Protein AF-A0A2M9JG81-F1 (afdb_monomer_lite)

pLDDT: mean 72.15, std 19.82, range [31.5, 96.94]

Foldseek 3Di:
DVVVVVVVVVVVVVVVVVVCPCVLVVLALQCQDDDDPPDLVVLLLLLVLLVVLLVVLCVVQPPFFPVVVLVVVVVVVVVVVPDDDDDPDDDDDDDDDDDDDDDDDPPPPPPPPVVPPPDPDDAQAEAEAEAVVCLVDPPPPCPVNVSSVSNVVSVVVCLVCVRRRNYHYDYDHDDPDDDPGDDFKDWDWDDDDPDPPDDDGQWTWMAGPVRDIDTDRDDDQQDFDQPCNPDDDDDDDDDPVCPPDDPDDPPRDRPDTHDTNSNVVSVVNVVVCVVVVPDRDHHSD

Secondary structure (DSSP, 8-state):
-HHHHHHHHHHHHHHHHHHHGGGGGGGSTT------TT-HHHHHHHHHHHHHHHHHHHHHHTTS-HHHHHHHHHHHHHHHHTSPPPP-------------------------------PPP-PPEEEEES-HHHHHSPPTT-TT-HHHHHHHHHHHHHHHHHHHHTEEEEE-----SPPSS--SEEEEEPP----TTS--TTEEEEEETT--EEEEE---TTPBPPTTTTPPP---PPPGGGTTSPP--------S---BHHHHHHHHHHHHHHHTTPPPPPP--

Structure (mmCIF, N/CA/C/O backbone):
data_AF-A0A2M9JG81-F1
#
_entry.id   AF-A0A2M9JG81-F1
#
loop_
_atom_site.group_PDB
_atom_site.id
_atom_site.type_symbol
_atom_site.label_atom_id
_atom_site.label_alt_id
_atom_site.label_comp_id
_atom_site.label_asym_id
_atom_site.label_entity_id
_atom_site.label_seq_id
_atom_site.pdbx_PDB_ins_code
_atom_site.Cartn_x
_atom_site.Cartn_y
_atom_site.Cartn_z
_atom_site.occupancy
_atom_site.B_iso_or_equiv
_atom_site.auth_seq_id
_atom_site.auth_comp_id
_atom_site.auth_asym_id
_atom_site.auth_atom_id
_atom_site.pdbx_PDB_model_num
ATOM 1 N N . ARG A 1 1 ? 31.475 3.874 -30.416 1.00 53.56 1 ARG A N 1
ATOM 2 C CA . ARG A 1 1 ? 30.582 5.059 -30.301 1.00 53.56 1 ARG A CA 1
ATOM 3 C C . ARG A 1 1 ? 29.088 4.693 -30.286 1.00 53.56 1 ARG A C 1
ATOM 5 O O . ARG A 1 1 ? 28.415 5.095 -29.348 1.00 53.56 1 ARG A O 1
ATOM 12 N N . ALA A 1 2 ? 28.573 3.887 -31.227 1.00 50.53 2 ALA A N 1
ATOM 13 C CA . ALA A 1 2 ? 27.160 3.462 -31.244 1.00 50.53 2 ALA A CA 1
ATOM 14 C C . ALA A 1 2 ? 26.730 2.640 -30.003 1.00 50.53 2 ALA A C 1
ATOM 16 O O . ALA A 1 2 ? 25.732 2.978 -29.374 1.00 50.53 2 ALA A O 1
ATOM 17 N N . ARG A 1 3 ? 27.540 1.660 -29.561 1.00 46.81 3 ARG A N 1
ATOM 18 C CA . ARG A 1 3 ? 27.276 0.876 -28.332 1.00 46.81 3 ARG A CA 1
ATOM 19 C C . ARG A 1 3 ? 27.198 1.734 -27.056 1.00 46.81 3 ARG A C 1
ATOM 21 O O . ARG A 1 3 ? 26.272 1.577 -26.273 1.00 46.81 3 ARG A O 1
ATOM 28 N N . GLN A 1 4 ? 28.081 2.724 -26.900 1.00 48.00 4 GLN A N 1
ATOM 29 C CA . GLN A 1 4 ? 28.059 3.663 -25.763 1.00 48.00 4 GLN A CA 1
ATOM 30 C C . GLN A 1 4 ? 26.830 4.590 -25.760 1.00 48.00 4 GLN A C 1
ATOM 32 O O . GLN A 1 4 ? 26.320 4.936 -24.697 1.00 48.00 4 GLN A O 1
ATOM 37 N N . LEU A 1 5 ? 26.334 4.997 -26.933 1.00 44.78 5 LEU A N 1
ATOM 38 C CA . LEU A 1 5 ? 25.092 5.772 -27.058 1.00 44.78 5 LEU A CA 1
ATOM 39 C C . LEU A 1 5 ? 23.862 4.926 -26.704 1.00 44.78 5 LEU A C 1
ATOM 41 O O . LEU A 1 5 ? 22.938 5.423 -26.061 1.00 44.78 5 LEU A O 1
ATOM 45 N N . GLN A 1 6 ? 23.878 3.644 -27.063 1.00 42.56 6 GLN A N 1
ATOM 46 C CA . GLN A 1 6 ? 22.821 2.683 -26.753 1.00 42.56 6 GLN A CA 1
ATOM 47 C C . GLN A 1 6 ? 22.795 2.350 -25.254 1.00 42.56 6 GLN A C 1
ATOM 49 O O . GLN A 1 6 ? 21.745 2.444 -24.625 1.00 42.56 6 GLN A O 1
ATOM 54 N N . GLU A 1 7 ? 23.953 2.113 -24.633 1.00 39.34 7 GLU A N 1
ATOM 55 C CA . GLU A 1 7 ? 24.085 1.950 -23.178 1.00 39.34 7 GLU A CA 1
ATOM 56 C C . GLU A 1 7 ? 23.657 3.201 -22.403 1.00 39.34 7 GLU A C 1
ATOM 58 O O . GLU A 1 7 ? 22.972 3.095 -21.385 1.00 39.34 7 GLU A O 1
ATOM 63 N N . ARG A 1 8 ? 24.001 4.402 -22.887 1.00 38.22 8 ARG A N 1
ATOM 64 C CA . ARG A 1 8 ? 23.549 5.663 -22.278 1.00 38.22 8 ARG A CA 1
ATOM 65 C C . ARG A 1 8 ? 22.036 5.841 -22.383 1.00 38.22 8 ARG A C 1
ATOM 67 O O . ARG A 1 8 ? 21.432 6.263 -21.399 1.00 38.22 8 ARG A O 1
ATOM 74 N N . ARG A 1 9 ? 21.417 5.475 -23.512 1.00 41.88 9 ARG A N 1
ATOM 75 C CA . ARG A 1 9 ? 19.952 5.483 -23.690 1.00 41.88 9 ARG A CA 1
ATOM 76 C C . ARG A 1 9 ? 19.257 4.438 -22.812 1.00 41.88 9 ARG A C 1
ATOM 78 O O . ARG A 1 9 ? 18.266 4.771 -22.172 1.00 41.88 9 ARG A O 1
ATOM 85 N N . HIS A 1 10 ? 19.809 3.230 -22.686 1.00 38.75 10 HIS A N 1
ATOM 86 C CA . HIS A 1 10 ? 19.291 2.208 -21.769 1.00 38.75 10 HIS A CA 1
ATOM 87 C C . HIS A 1 10 ? 19.429 2.620 -20.298 1.00 38.75 10 HIS A C 1
ATOM 89 O O . HIS A 1 10 ? 18.496 2.407 -19.528 1.00 38.75 10 HIS A O 1
ATOM 95 N N . ARG A 1 11 ? 20.536 3.269 -19.900 1.00 36.44 11 ARG A N 1
ATOM 96 C CA . ARG A 1 11 ? 20.703 3.835 -18.547 1.00 36.44 11 ARG A CA 1
ATOM 97 C C . ARG A 1 11 ? 19.719 4.976 -18.269 1.00 36.44 11 ARG A C 1
ATOM 99 O O . ARG A 1 11 ? 19.124 4.983 -17.197 1.00 36.44 11 ARG A O 1
ATOM 106 N N . HIS A 1 12 ? 19.495 5.881 -19.225 1.00 33.97 12 HIS A N 1
ATOM 107 C CA . HIS A 1 12 ? 18.516 6.969 -19.083 1.00 33.97 12 HIS A CA 1
ATOM 108 C C . HIS A 1 12 ? 17.070 6.450 -19.045 1.00 33.97 12 HIS A C 1
ATOM 110 O O . HIS A 1 12 ? 16.287 6.927 -18.231 1.00 33.97 12 HIS A O 1
ATOM 116 N N . GLY A 1 13 ? 16.723 5.430 -19.839 1.00 31.50 13 GLY A N 1
ATOM 117 C CA . GLY A 1 13 ? 15.413 4.767 -19.779 1.00 31.50 13 GLY A CA 1
ATOM 118 C C . GLY A 1 13 ? 15.180 4.010 -18.464 1.00 31.50 13 GLY A C 1
ATOM 119 O O . GLY A 1 13 ? 14.104 4.106 -17.881 1.00 31.50 13 GLY A O 1
ATOM 120 N N . ARG A 1 14 ? 16.209 3.330 -17.930 1.00 40.81 14 ARG A N 1
ATOM 121 C CA . ARG A 1 14 ? 16.167 2.701 -16.593 1.00 40.81 14 ARG A CA 1
ATOM 122 C C . ARG A 1 14 ? 16.033 3.732 -15.471 1.00 40.81 14 ARG A C 1
ATOM 124 O O . ARG A 1 14 ? 15.346 3.465 -14.494 1.00 40.81 14 ARG A O 1
ATOM 131 N N . GLN A 1 15 ? 16.666 4.899 -15.600 1.00 35.31 15 GLN A N 1
ATOM 132 C CA . GLN A 1 15 ? 16.540 5.997 -14.636 1.00 35.31 15 GLN A CA 1
ATOM 133 C C . GLN A 1 15 ? 15.189 6.718 -14.728 1.00 35.31 15 GLN A C 1
ATOM 135 O O . GLN A 1 15 ? 14.654 7.095 -13.694 1.00 35.31 15 GLN A O 1
ATOM 140 N N . ALA A 1 16 ? 14.616 6.877 -15.923 1.00 33.91 16 ALA A N 1
ATOM 141 C CA . ALA A 1 16 ? 13.285 7.457 -16.105 1.00 33.91 16 ALA A CA 1
ATOM 142 C C . ALA A 1 16 ? 12.181 6.532 -15.561 1.00 33.91 16 ALA A C 1
ATOM 144 O O . ALA A 1 16 ? 11.320 6.998 -14.827 1.00 33.91 16 ALA A O 1
ATOM 145 N N . HIS A 1 17 ? 12.260 5.216 -15.801 1.00 42.09 17 HIS A N 1
ATOM 146 C CA . HIS A 1 17 ? 11.319 4.251 -15.214 1.00 42.09 17 HIS A CA 1
ATOM 147 C C . HIS A 1 17 ? 11.494 4.059 -13.700 1.00 42.09 17 HIS A C 1
ATOM 149 O O . HIS A 1 17 ? 10.510 3.832 -13.007 1.00 42.09 17 HIS A O 1
ATOM 155 N N . ARG A 1 18 ? 12.714 4.215 -13.160 1.00 48.00 18 ARG A N 1
ATOM 156 C CA . ARG A 1 18 ? 12.934 4.294 -11.702 1.00 48.00 18 ARG A CA 1
ATOM 157 C C . ARG A 1 18 ? 12.300 5.531 -11.060 1.00 48.00 18 ARG A C 1
ATOM 159 O O . ARG A 1 18 ? 12.075 5.519 -9.861 1.00 48.00 18 ARG A O 1
ATOM 166 N N . ARG A 1 19 ? 12.033 6.597 -11.824 1.00 47.69 19 ARG A N 1
ATOM 167 C CA . ARG A 1 19 ? 11.449 7.841 -11.293 1.00 47.69 19 ARG A CA 1
ATOM 168 C C . ARG A 1 19 ? 9.928 7.806 -11.168 1.00 47.69 19 ARG A C 1
ATOM 170 O O . ARG A 1 19 ? 9.398 8.626 -10.428 1.00 47.69 19 ARG A O 1
ATOM 177 N N . ASP A 1 20 ? 9.249 6.878 -11.842 1.00 58.03 20 ASP A N 1
ATOM 178 C CA . ASP A 1 20 ? 7.797 6.727 -11.696 1.00 58.03 20 ASP A CA 1
ATOM 179 C C . ASP A 1 20 ? 7.403 5.818 -10.522 1.00 58.03 20 ASP A C 1
ATOM 181 O O . ASP A 1 20 ? 6.294 5.970 -10.031 1.00 58.03 20 ASP A O 1
ATOM 185 N N . GLY A 1 21 ? 8.288 4.942 -10.021 1.00 78.12 21 GLY A N 1
ATOM 186 C CA . GLY A 1 21 ? 8.114 4.173 -8.774 1.00 78.12 21 GLY A CA 1
ATOM 187 C C . GLY A 1 21 ? 6.674 3.715 -8.496 1.00 78.12 21 GLY A C 1
ATOM 188 O O . GLY A 1 21 ? 6.025 3.085 -9.333 1.00 78.12 21 GLY A O 1
ATOM 189 N N . LEU A 1 22 ? 6.153 4.094 -7.327 1.00 88.50 22 LEU A N 1
ATOM 190 C CA . LEU A 1 22 ? 4.771 3.830 -6.906 1.00 88.50 22 LEU A CA 1
ATOM 191 C C . LEU A 1 22 ? 3.736 4.819 -7.462 1.00 88.50 22 LEU A C 1
ATOM 193 O O . LEU A 1 22 ? 2.547 4.662 -7.192 1.00 88.50 22 LEU A O 1
ATOM 197 N N . ARG A 1 23 ? 4.136 5.820 -8.252 1.00 87.06 23 ARG A N 1
ATOM 198 C CA . ARG A 1 23 ? 3.216 6.819 -8.815 1.00 87.06 23 ARG A CA 1
ATOM 199 C C . ARG A 1 23 ? 2.161 6.172 -9.704 1.00 87.06 23 ARG A C 1
ATOM 201 O O . ARG A 1 23 ? 1.028 6.616 -9.709 1.00 87.06 23 ARG A O 1
ATOM 208 N N . VAL A 1 24 ? 2.495 5.089 -10.404 1.00 83.50 24 VAL A N 1
ATOM 209 C CA . VAL A 1 24 ? 1.519 4.344 -11.221 1.00 83.50 24 VAL A CA 1
ATOM 210 C C . VAL A 1 24 ? 0.357 3.789 -10.391 1.00 83.50 24 VAL A C 1
ATOM 212 O O . VAL A 1 24 ? -0.740 3.610 -10.904 1.00 83.50 24 VAL A O 1
ATOM 215 N N . CYS A 1 25 ? 0.564 3.538 -9.096 1.00 86.44 25 CYS A N 1
ATOM 216 C CA . CYS A 1 25 ? -0.484 3.029 -8.220 1.00 86.44 25 CYS A CA 1
ATOM 217 C C . CYS A 1 25 ? -1.560 4.081 -7.922 1.00 86.44 25 CYS A C 1
ATOM 219 O O . CYS A 1 25 ? -2.652 3.695 -7.521 1.00 86.44 25 CYS A O 1
ATOM 221 N N . THR A 1 26 ? -1.300 5.380 -8.135 1.00 89.31 26 THR A N 1
ATOM 222 C CA . THR A 1 26 ? -2.290 6.444 -7.875 1.00 89.31 26 THR A CA 1
ATOM 223 C C . THR A 1 26 ? -3.486 6.398 -8.820 1.00 89.31 26 THR A C 1
ATOM 225 O O . THR A 1 26 ? -4.479 7.065 -8.566 1.00 89.31 26 THR A O 1
ATOM 228 N N . ASP A 1 27 ? -3.412 5.602 -9.889 1.00 84.69 27 ASP A N 1
ATOM 229 C CA . ASP A 1 27 ? -4.555 5.324 -10.762 1.00 84.69 27 ASP A CA 1
ATOM 230 C C . ASP A 1 27 ? -5.612 4.443 -10.064 1.00 84.69 27 ASP A C 1
ATOM 232 O O . ASP A 1 27 ? -6.748 4.341 -10.526 1.00 84.69 27 ASP A O 1
ATOM 236 N N . LEU A 1 28 ? -5.258 3.772 -8.960 1.00 87.81 28 LEU A N 1
ATOM 237 C CA . LEU A 1 28 ? -6.172 2.920 -8.207 1.00 87.81 28 LEU A CA 1
ATOM 238 C C . LEU A 1 28 ? -6.982 3.750 -7.198 1.00 87.81 28 LEU A C 1
ATOM 240 O O . LEU A 1 28 ? -6.387 4.441 -6.373 1.00 87.81 28 LEU A O 1
ATOM 244 N N . PRO A 1 29 ? -8.317 3.578 -7.127 1.00 85.75 29 PRO A N 1
ATOM 245 C CA . PRO A 1 29 ? -9.172 4.354 -6.217 1.00 85.75 29 PRO A CA 1
ATOM 246 C C . PRO A 1 29 ? -8.934 4.054 -4.726 1.00 85.75 29 PRO A C 1
ATOM 248 O O . PRO A 1 29 ? -9.437 4.756 -3.860 1.00 85.75 29 PRO A O 1
ATOM 251 N N . HIS A 1 30 ? -8.176 3.000 -4.413 1.00 88.06 30 HIS A N 1
ATOM 252 C CA . HIS A 1 30 ? -7.833 2.615 -3.042 1.00 88.06 30 HIS A CA 1
ATOM 253 C C . HIS A 1 30 ? -6.616 3.378 -2.504 1.00 88.06 30 HIS A C 1
ATOM 255 O O . HIS A 1 30 ? -6.347 3.329 -1.305 1.00 88.06 30 HIS A O 1
ATOM 261 N N . VAL A 1 31 ? -5.842 4.032 -3.377 1.00 92.06 31 VAL A N 1
ATOM 262 C CA . VAL A 1 31 ? -4.670 4.798 -2.957 1.00 92.06 31 VAL A CA 1
ATOM 263 C C . VAL A 1 31 ? -5.139 6.154 -2.460 1.00 92.06 31 VAL A C 1
ATOM 265 O O . VAL A 1 31 ? -5.484 7.034 -3.240 1.00 92.06 31 VAL A O 1
ATOM 268 N N . THR A 1 32 ? -5.133 6.317 -1.143 1.00 90.56 32 THR A N 1
ATOM 269 C CA . THR A 1 32 ? -5.572 7.552 -0.488 1.00 90.56 32 THR A CA 1
ATOM 270 C C . THR A 1 32 ? -4.457 8.590 -0.385 1.00 90.56 32 THR A C 1
ATOM 272 O O . THR A 1 32 ? -4.726 9.785 -0.354 1.00 90.56 32 THR A O 1
ATOM 275 N N . THR A 1 33 ? -3.193 8.161 -0.345 1.00 91.94 33 THR A N 1
ATOM 276 C CA . THR A 1 33 ? -2.046 9.055 -0.148 1.00 91.94 33 THR A CA 1
ATOM 277 C C . THR A 1 33 ? -0.821 8.542 -0.904 1.00 91.94 33 THR A C 1
ATOM 279 O O . THR A 1 33 ? -0.471 7.367 -0.815 1.00 91.94 33 THR A O 1
ATOM 282 N N . HIS A 1 34 ? -0.131 9.438 -1.614 1.00 92.38 34 HIS A N 1
ATOM 283 C CA . HIS A 1 34 ? 1.157 9.169 -2.254 1.00 92.38 34 HIS A CA 1
ATOM 284 C C . HIS A 1 34 ? 2.185 10.219 -1.821 1.00 92.38 34 HIS A C 1
ATOM 286 O O . HIS A 1 34 ? 1.986 11.420 -2.016 1.00 92.38 34 HIS A O 1
ATOM 292 N N . LEU A 1 35 ? 3.308 9.757 -1.274 1.00 89.44 35 LEU A N 1
ATOM 293 C CA . LEU A 1 35 ? 4.400 10.594 -0.790 1.00 89.44 35 LEU A CA 1
ATOM 294 C C . LEU A 1 35 ? 5.667 10.319 -1.603 1.00 89.44 35 LEU A C 1
ATOM 296 O O . LEU A 1 35 ? 6.227 9.227 -1.548 1.00 89.44 35 LEU A O 1
ATOM 300 N N . ALA A 1 36 ? 6.156 11.333 -2.312 1.00 84.19 36 ALA A N 1
ATOM 301 C CA . ALA A 1 36 ? 7.493 11.300 -2.889 1.00 84.19 36 ALA A CA 1
ATOM 302 C C . ALA A 1 36 ? 8.532 11.693 -1.822 1.00 84.19 36 ALA A C 1
ATOM 304 O O . ALA A 1 36 ? 8.327 12.631 -1.053 1.00 84.19 36 ALA A O 1
ATOM 305 N N . ALA A 1 37 ? 9.676 11.006 -1.787 1.00 76.81 37 ALA A N 1
ATOM 306 C CA . ALA A 1 37 ? 10.723 11.215 -0.778 1.00 76.81 37 ALA A CA 1
ATOM 307 C C . ALA A 1 37 ? 11.609 12.460 -1.037 1.00 76.81 37 ALA A C 1
ATOM 309 O O . ALA A 1 37 ? 12.812 12.449 -0.753 1.00 76.81 37 ALA A O 1
ATOM 310 N N . ASN A 1 38 ? 11.036 13.515 -1.619 1.00 77.50 38 ASN A N 1
ATOM 311 C CA . ASN A 1 38 ? 11.707 14.766 -1.978 1.00 77.50 38 ASN A CA 1
ATOM 312 C C . ASN A 1 38 ? 11.281 15.969 -1.115 1.00 77.50 38 ASN A C 1
ATOM 314 O O . ASN A 1 38 ? 11.961 16.989 -1.165 1.00 77.50 38 ASN A O 1
ATOM 318 N N . ASP A 1 39 ? 10.211 15.851 -0.321 1.00 83.06 39 ASP A N 1
ATOM 319 C CA . ASP A 1 39 ? 9.669 16.933 0.512 1.00 83.06 39 ASP A CA 1
ATOM 320 C C . ASP A 1 39 ? 9.702 16.567 2.013 1.00 83.06 39 ASP A C 1
ATOM 322 O O . ASP A 1 39 ? 8.836 15.833 2.500 1.00 83.06 39 ASP A O 1
ATOM 326 N N . PRO A 1 40 ? 10.684 17.080 2.780 1.00 84.06 40 PRO A N 1
ATOM 327 C CA . PRO A 1 40 ? 10.815 16.813 4.211 1.00 84.06 40 PRO A CA 1
ATOM 328 C C . PRO A 1 40 ? 9.616 17.241 5.069 1.00 84.06 40 PRO A C 1
ATOM 330 O O . PRO A 1 40 ? 9.411 16.665 6.138 1.00 84.06 40 PRO A O 1
ATOM 333 N N . VAL A 1 41 ? 8.850 18.253 4.655 1.00 87.50 41 VAL A N 1
ATOM 334 C CA . VAL A 1 41 ? 7.691 18.732 5.422 1.00 87.50 41 VAL A CA 1
ATOM 335 C C . VAL A 1 41 ? 6.549 17.740 5.263 1.00 87.50 41 VAL A C 1
ATOM 337 O O . VAL A 1 41 ? 6.102 17.175 6.261 1.00 87.50 41 VAL A O 1
ATOM 340 N N . ARG A 1 42 ? 6.205 17.396 4.015 1.00 88.62 42 ARG A N 1
ATOM 341 C CA . ARG A 1 42 ? 5.202 16.358 3.721 1.00 88.62 42 ARG A CA 1
ATOM 342 C C . ARG A 1 42 ? 5.564 15.002 4.317 1.00 88.62 42 ARG A C 1
ATOM 344 O O . ARG A 1 42 ? 4.689 14.266 4.757 1.00 88.62 42 ARG A O 1
ATOM 351 N N . MET A 1 43 ? 6.854 14.661 4.372 1.00 89.50 43 MET A N 1
ATOM 352 C CA . MET A 1 43 ? 7.317 13.439 5.040 1.00 89.50 43 MET A CA 1
ATOM 353 C C . MET A 1 43 ? 7.005 13.438 6.544 1.00 89.50 43 MET A C 1
ATOM 355 O O . MET A 1 43 ? 6.619 12.403 7.087 1.00 89.50 43 MET A O 1
ATOM 359 N N . ARG A 1 44 ? 7.164 14.577 7.230 1.00 90.31 44 ARG A N 1
ATOM 360 C CA . ARG A 1 44 ? 6.834 14.696 8.660 1.00 90.31 44 ARG A CA 1
ATOM 361 C C . ARG A 1 44 ? 5.331 14.675 8.896 1.00 90.31 44 ARG A C 1
ATOM 363 O O . ARG A 1 44 ? 4.900 13.970 9.801 1.00 90.31 44 ARG A O 1
ATOM 370 N N . GLU A 1 45 ? 4.566 15.399 8.085 1.00 93.19 45 GLU A N 1
ATOM 371 C CA . GLU A 1 45 ? 3.099 15.396 8.130 1.00 93.19 45 GLU A CA 1
ATOM 372 C C . GLU A 1 45 ? 2.565 13.977 7.935 1.00 93.19 45 GLU A C 1
ATOM 374 O O . GLU A 1 45 ? 1.814 13.479 8.766 1.00 93.19 45 GLU A O 1
ATOM 379 N N . PHE A 1 46 ? 3.066 13.262 6.924 1.00 93.94 46 PHE A N 1
ATOM 380 C CA . PHE A 1 46 ? 2.699 11.869 6.686 1.00 93.94 46 PHE A CA 1
ATOM 381 C C . PHE A 1 46 ? 3.019 10.976 7.888 1.00 93.94 46 PHE A C 1
ATOM 383 O O . PHE A 1 46 ? 2.185 10.174 8.303 1.00 93.94 46 PHE A O 1
ATOM 390 N N . ALA A 1 47 ? 4.214 11.114 8.473 1.00 93.88 47 ALA A N 1
ATOM 391 C CA . ALA A 1 47 ? 4.599 10.337 9.648 1.00 93.88 47 ALA A CA 1
ATOM 392 C C . ALA A 1 47 ? 3.687 10.623 10.855 1.00 93.88 47 ALA A C 1
ATOM 394 O O . ALA A 1 47 ? 3.315 9.697 11.577 1.00 93.88 47 ALA A O 1
ATOM 395 N N . GLN A 1 48 ? 3.308 11.888 11.065 1.00 95.38 48 GLN A N 1
ATOM 396 C CA . GLN A 1 48 ? 2.381 12.296 12.122 1.00 95.38 48 GLN A CA 1
ATOM 397 C C . GLN A 1 48 ? 0.975 11.742 11.881 1.00 95.38 48 GLN A C 1
ATOM 399 O O . GLN A 1 48 ? 0.392 11.167 12.800 1.00 95.38 48 GLN A O 1
ATOM 404 N N . SER A 1 49 ? 0.459 11.839 10.657 1.00 96.69 49 SER A N 1
ATOM 405 C CA . SER A 1 49 ? -0.850 11.301 10.291 1.00 96.69 49 SER A CA 1
ATOM 406 C C . SER A 1 49 ? -0.903 9.781 10.386 1.00 96.69 49 SER A C 1
ATOM 408 O O . SER A 1 49 ? -1.877 9.237 10.899 1.00 96.69 49 SER A O 1
ATOM 410 N N . LEU A 1 50 ? 0.155 9.074 9.974 1.00 96.94 50 LEU A N 1
ATOM 411 C CA . LEU A 1 50 ? 0.245 7.624 10.139 1.00 96.94 50 LEU A CA 1
ATOM 412 C C . LEU A 1 50 ? 0.266 7.233 11.625 1.00 96.94 50 LEU A C 1
ATOM 414 O O . LEU A 1 50 ? -0.422 6.298 12.027 1.00 96.94 50 LEU A O 1
ATOM 418 N N . ALA A 1 51 ? 1.002 7.966 12.463 1.00 96.69 51 ALA A N 1
ATOM 419 C CA . ALA A 1 51 ? 1.010 7.731 13.906 1.00 96.69 51 ALA A CA 1
ATOM 420 C C . ALA A 1 51 ? -0.363 8.008 14.551 1.00 96.69 51 ALA A C 1
ATOM 422 O O . ALA A 1 51 ? -0.829 7.221 15.379 1.00 96.69 51 ALA A O 1
ATOM 423 N N . ALA A 1 52 ? -1.032 9.093 14.153 1.00 96.69 52 ALA A N 1
ATOM 424 C CA . ALA A 1 52 ? -2.391 9.412 14.581 1.00 96.69 52 ALA A CA 1
ATOM 425 C C . ALA A 1 52 ? -3.394 8.334 14.141 1.00 96.69 52 ALA A C 1
ATOM 427 O O . ALA A 1 52 ? -4.257 7.944 14.926 1.00 96.69 52 ALA A O 1
ATOM 428 N N . GLU A 1 53 ? -3.238 7.791 12.934 1.00 96.12 53 GLU A N 1
ATOM 429 C CA . GLU A 1 53 ? -4.063 6.701 12.423 1.00 96.12 53 GLU A CA 1
ATOM 430 C C . GLU A 1 53 ? -3.884 5.409 13.230 1.00 96.12 53 GLU A C 1
ATOM 432 O O . GLU A 1 53 ? -4.870 4.770 13.604 1.00 96.12 53 GLU A O 1
ATOM 437 N N . LEU A 1 54 ? -2.644 5.038 13.564 1.00 96.88 54 LEU A N 1
ATOM 438 C CA . LEU A 1 54 ? -2.374 3.887 14.432 1.00 96.88 54 LEU A CA 1
ATOM 439 C C . LEU A 1 54 ? -3.009 4.073 15.815 1.00 96.88 54 LEU A C 1
ATOM 441 O O . LEU A 1 54 ? -3.631 3.146 16.337 1.00 96.88 54 LEU A O 1
ATOM 445 N N . LYS A 1 55 ? -2.916 5.280 16.387 1.00 96.50 55 LYS A N 1
ATOM 446 C CA . LYS A 1 55 ? -3.557 5.608 17.666 1.00 96.50 55 LYS A CA 1
ATOM 447 C C . LYS A 1 55 ? -5.083 5.501 17.580 1.00 96.50 55 LYS A C 1
ATOM 449 O O . LYS A 1 55 ? -5.682 4.823 18.410 1.00 96.50 55 LYS A O 1
ATOM 454 N N . ARG A 1 56 ? -5.700 6.083 16.546 1.00 94.94 56 ARG A N 1
ATOM 455 C CA . ARG A 1 56 ? -7.148 5.996 16.291 1.00 94.94 56 ARG A CA 1
ATOM 456 C C . ARG A 1 56 ? -7.612 4.543 16.194 1.00 94.94 56 ARG A C 1
ATOM 458 O O . ARG A 1 56 ? -8.614 4.171 16.798 1.00 94.94 56 ARG A O 1
ATOM 465 N N . ARG A 1 57 ? -6.877 3.703 15.458 1.00 94.88 57 ARG A N 1
ATOM 466 C CA . ARG A 1 57 ? -7.174 2.266 15.339 1.00 94.88 57 ARG A CA 1
ATOM 467 C C . ARG A 1 57 ? -7.031 1.538 16.670 1.00 94.88 57 ARG A C 1
ATOM 469 O O . ARG A 1 57 ? -7.862 0.690 16.976 1.00 94.88 57 ARG A O 1
ATOM 476 N N . ALA A 1 58 ? -6.012 1.867 17.463 1.00 95.00 58 ALA A N 1
ATOM 477 C CA . ALA A 1 58 ? -5.814 1.273 18.781 1.00 95.00 58 ALA A CA 1
ATOM 478 C C . ALA A 1 58 ? -6.960 1.617 19.742 1.00 95.00 58 ALA A C 1
ATOM 480 O O . ALA A 1 58 ? -7.435 0.740 20.458 1.00 95.00 58 ALA A O 1
ATOM 481 N N . GLU A 1 59 ? -7.440 2.860 19.718 1.00 94.44 59 GLU A N 1
ATOM 482 C CA . GLU A 1 59 ? -8.605 3.295 20.496 1.00 94.44 59 GLU A CA 1
ATOM 483 C C . GLU A 1 59 ? -9.891 2.596 20.031 1.00 94.44 59 GLU A C 1
ATOM 485 O O . GLU A 1 59 ? -10.672 2.134 20.861 1.00 94.44 59 GLU A O 1
ATOM 490 N N . LEU A 1 60 ? -10.084 2.453 18.715 1.00 91.44 60 LEU A N 1
ATOM 491 C CA . LEU A 1 60 ? -11.265 1.809 18.133 1.00 91.44 60 LEU A CA 1
ATOM 492 C C . LEU A 1 60 ? -11.330 0.297 18.415 1.00 91.44 60 LEU A C 1
ATOM 494 O O . LEU A 1 60 ? -12.405 -0.230 18.692 1.00 91.44 60 LEU A O 1
ATOM 498 N N . LEU A 1 61 ? -10.198 -0.406 18.318 1.00 91.50 61 LEU A N 1
ATOM 499 C CA . LEU A 1 61 ? -10.114 -1.858 18.526 1.00 91.50 61 LEU A CA 1
ATOM 500 C C . LEU A 1 61 ? -9.989 -2.234 20.012 1.00 91.50 61 LEU A C 1
ATOM 502 O O . LEU A 1 61 ? -10.351 -3.342 20.417 1.00 91.50 61 LEU A O 1
ATOM 506 N N . GLY A 1 62 ? -9.478 -1.322 20.844 1.00 90.88 62 GLY A N 1
ATOM 507 C CA . GLY A 1 62 ? -9.226 -1.563 22.258 1.00 90.88 62 GLY A CA 1
ATOM 508 C C . GLY A 1 62 ? -8.263 -2.734 22.467 1.00 90.88 62 GLY A C 1
ATOM 509 O O . GLY A 1 62 ? -7.087 -2.663 22.111 1.00 90.88 62 GLY A O 1
ATOM 510 N N . ARG A 1 63 ? -8.765 -3.820 23.070 1.00 89.19 63 ARG A N 1
ATOM 511 C CA . ARG A 1 63 ? -7.995 -5.053 23.328 1.00 89.19 63 ARG A CA 1
ATOM 512 C C . ARG A 1 63 ? -8.136 -6.116 22.235 1.00 89.19 63 ARG A C 1
ATOM 514 O O . ARG A 1 63 ? -7.412 -7.102 22.282 1.00 89.19 63 ARG A O 1
ATOM 521 N N . GLN A 1 64 ? -9.071 -5.951 21.302 1.00 90.62 64 GLN A N 1
ATOM 522 C CA . GLN A 1 64 ? -9.326 -6.945 20.260 1.00 90.62 64 GLN A CA 1
ATOM 523 C C . GLN A 1 64 ? -8.304 -6.822 19.131 1.00 90.62 64 GLN A C 1
ATOM 525 O O . GLN A 1 64 ? -7.836 -5.725 18.817 1.00 90.62 64 GLN A O 1
ATOM 530 N N . HIS A 1 65 ? -7.984 -7.944 18.487 1.00 91.81 65 HIS A N 1
ATOM 531 C CA . HIS A 1 65 ? -7.199 -7.923 17.257 1.00 91.81 65 HIS A CA 1
ATOM 532 C C . HIS A 1 65 ? -8.091 -7.553 16.068 1.00 91.81 65 HIS A C 1
ATOM 534 O O . HIS A 1 65 ? -9.255 -7.952 15.992 1.00 91.81 65 HIS A O 1
ATOM 540 N N . PHE A 1 66 ? -7.532 -6.837 15.089 1.00 92.19 66 PHE A N 1
ATOM 541 C CA . PHE A 1 66 ? -8.239 -6.445 13.869 1.00 92.19 66 PHE A CA 1
ATOM 542 C C . PHE A 1 66 ? -8.924 -7.626 13.166 1.00 92.19 66 PHE A C 1
ATOM 544 O O . PHE A 1 66 ? -10.061 -7.501 12.718 1.00 92.19 66 PHE A O 1
ATOM 551 N N . ALA A 1 67 ? -8.255 -8.782 13.081 1.00 88.62 67 ALA A N 1
ATOM 552 C CA . ALA A 1 67 ? -8.807 -9.971 12.433 1.00 88.62 67 ALA A CA 1
ATOM 553 C C . ALA A 1 67 ? -10.085 -10.479 13.125 1.00 88.62 67 ALA A C 1
ATOM 555 O O . ALA A 1 67 ? -11.064 -10.815 12.454 1.00 88.62 67 ALA A O 1
ATOM 556 N N . GLU A 1 68 ? -10.099 -10.486 14.458 1.00 87.19 68 GLU A N 1
ATOM 557 C CA . GLU A 1 68 ? -11.258 -10.886 15.261 1.00 87.19 68 GLU A CA 1
ATOM 558 C C . GLU A 1 68 ? -12.396 -9.879 15.099 1.00 87.19 68 GLU A C 1
ATOM 560 O O . GLU A 1 68 ? -13.520 -10.266 14.778 1.00 87.19 68 GLU A O 1
ATOM 565 N N . TRP A 1 69 ? -12.085 -8.585 15.227 1.00 86.06 69 TRP A N 1
ATOM 566 C CA . TRP A 1 69 ? -13.044 -7.495 15.049 1.00 86.06 69 TRP A CA 1
ATOM 567 C C . TRP A 1 69 ? -13.707 -7.540 13.664 1.00 86.06 69 TRP A C 1
ATOM 569 O O . TRP A 1 69 ? -14.930 -7.435 13.542 1.00 86.06 69 TRP A O 1
ATOM 579 N N . HIS A 1 70 ? -12.915 -7.760 12.611 1.00 81.94 70 HIS A N 1
ATOM 580 C CA . HIS A 1 70 ? -13.403 -7.848 11.235 1.00 81.94 70 HIS A CA 1
ATOM 581 C C . HIS A 1 70 ? -14.300 -9.077 11.030 1.00 81.94 70 HIS A C 1
ATOM 583 O O . HIS A 1 70 ? -15.384 -8.964 10.458 1.00 81.94 70 HIS A O 1
ATOM 589 N N . THR A 1 71 ? -13.889 -10.242 11.540 1.00 82.75 71 THR A N 1
ATOM 590 C CA . THR A 1 71 ? -14.660 -11.492 11.416 1.00 82.75 71 THR A CA 1
ATOM 591 C C . THR A 1 71 ? -15.999 -11.397 12.150 1.00 82.75 71 THR A C 1
ATOM 593 O O . THR A 1 71 ? -17.039 -11.753 11.597 1.00 82.75 71 THR A O 1
ATOM 596 N N . GLN A 1 72 ? -16.009 -10.853 13.373 1.00 77.12 72 GLN A N 1
ATOM 597 C CA . GLN A 1 72 ? -17.236 -10.663 14.155 1.00 77.12 72 GLN A CA 1
ATOM 598 C C . GLN A 1 72 ? -18.251 -9.768 13.430 1.00 77.12 72 GLN A C 1
ATOM 600 O O . GLN A 1 72 ? -19.457 -10.037 13.476 1.00 77.12 72 GLN A O 1
ATOM 605 N N . ARG A 1 73 ? -17.794 -8.727 12.720 1.00 74.00 73 ARG A N 1
ATOM 606 C CA . ARG A 1 73 ? -18.689 -7.848 11.952 1.00 74.00 73 ARG A CA 1
ATOM 607 C C . ARG A 1 73 ? -19.166 -8.458 10.643 1.00 74.00 73 ARG A C 1
ATOM 609 O O . ARG A 1 73 ? -20.334 -8.270 10.319 1.00 74.00 73 ARG A O 1
ATOM 616 N N . GLU A 1 74 ? -18.341 -9.222 9.929 1.00 72.38 74 GLU A N 1
ATOM 617 C CA . GLU A 1 74 ? -18.814 -9.964 8.751 1.00 72.38 74 GLU A CA 1
ATOM 618 C C . GLU A 1 74 ? -19.917 -10.962 9.124 1.00 72.38 74 GLU A C 1
ATOM 620 O O . GLU A 1 74 ? -20.946 -11.036 8.450 1.00 72.38 74 GLU A O 1
ATOM 625 N N . VAL A 1 75 ? -19.743 -11.685 10.235 1.00 70.19 75 VAL A N 1
ATOM 626 C CA . VAL A 1 75 ? -20.761 -12.606 10.758 1.00 70.19 75 VAL A CA 1
ATOM 627 C C . VAL A 1 75 ? -22.018 -11.844 11.189 1.00 70.19 75 VAL A C 1
ATOM 629 O O . VAL A 1 75 ? -23.122 -12.223 10.803 1.00 70.19 75 VAL A O 1
ATOM 632 N N . SER A 1 76 ? -21.871 -10.731 11.915 1.00 66.00 76 SER A N 1
ATOM 633 C CA . SER A 1 76 ? -23.010 -9.905 12.349 1.00 66.00 76 SER A CA 1
ATOM 634 C C . SER A 1 76 ? -23.789 -9.314 11.169 1.00 66.00 76 SER A C 1
ATOM 636 O O . SER A 1 76 ? -25.016 -9.344 11.170 1.00 66.00 76 SER A O 1
ATOM 638 N N . GLY A 1 77 ? -23.097 -8.828 10.134 1.00 62.75 77 GLY A N 1
ATOM 639 C CA . GLY A 1 77 ? -23.721 -8.301 8.919 1.00 62.75 77 GLY A CA 1
ATOM 640 C C . GLY A 1 77 ? -24.503 -9.370 8.154 1.00 62.75 77 GLY A C 1
ATOM 641 O O . GLY A 1 77 ? -25.628 -9.119 7.724 1.00 62.75 77 GLY A O 1
ATOM 642 N N . ARG A 1 78 ? -23.962 -10.593 8.056 1.00 60.34 78 ARG A N 1
ATOM 643 C CA . ARG A 1 78 ? -24.669 -11.737 7.453 1.00 60.34 78 ARG A CA 1
ATOM 644 C C . ARG A 1 78 ? -25.910 -12.134 8.252 1.00 60.34 78 ARG A C 1
ATOM 646 O O . ARG A 1 78 ? -26.949 -12.387 7.653 1.00 60.34 78 ARG A O 1
ATOM 653 N N . LEU A 1 79 ? -25.832 -12.142 9.583 1.00 58.56 79 LEU A N 1
ATOM 654 C CA . LEU A 1 79 ? -26.973 -12.465 10.448 1.00 58.56 79 LEU A CA 1
ATOM 655 C C . LEU A 1 79 ? -28.082 -11.402 10.383 1.00 58.56 79 LEU A C 1
ATOM 657 O O . LEU A 1 79 ? -29.260 -11.751 10.410 1.00 58.56 79 LEU A O 1
ATOM 661 N N . VAL A 1 80 ? -27.729 -10.116 10.256 1.00 60.31 80 VAL A N 1
ATOM 662 C CA . VAL A 1 80 ? -28.706 -9.030 10.054 1.00 60.31 80 VAL A CA 1
ATOM 663 C C . VAL A 1 80 ? -29.371 -9.135 8.677 1.00 60.31 80 VAL A C 1
ATOM 665 O O . VAL A 1 80 ? -30.589 -9.005 8.590 1.00 60.31 80 VAL A O 1
ATOM 668 N N . ALA A 1 81 ? -28.612 -9.450 7.622 1.00 60.72 81 ALA A N 1
ATOM 669 C CA . ALA A 1 81 ? -29.155 -9.641 6.274 1.00 60.72 81 ALA A CA 1
ATOM 670 C C . ALA A 1 81 ? -30.062 -10.882 6.139 1.00 60.72 81 ALA A C 1
ATOM 672 O O . ALA A 1 81 ? -30.922 -10.921 5.264 1.00 60.72 81 ALA A O 1
ATOM 673 N N . GLN A 1 82 ? -29.890 -11.893 6.999 1.00 55.75 82 GLN A N 1
ATOM 674 C CA . GLN A 1 82 ? -30.675 -13.134 6.984 1.00 55.75 82 GLN A CA 1
ATOM 675 C C . GLN A 1 82 ? -31.955 -13.083 7.826 1.00 55.75 82 GLN A C 1
ATOM 677 O O . GLN A 1 82 ? -32.692 -14.069 7.848 1.00 55.75 82 GLN A O 1
ATOM 682 N N . ARG A 1 83 ? -32.254 -11.978 8.522 1.00 47.19 83 ARG A N 1
ATOM 683 C CA . ARG A 1 83 ? -33.492 -11.870 9.304 1.00 47.19 83 ARG A CA 1
ATOM 684 C C . ARG A 1 83 ? -34.678 -11.690 8.344 1.00 47.19 83 ARG A C 1
ATOM 686 O O . ARG A 1 83 ? -34.748 -10.648 7.692 1.00 47.19 83 ARG A O 1
ATOM 693 N N . PRO A 1 84 ? -35.616 -12.654 8.238 1.00 46.75 84 PRO A N 1
ATOM 694 C CA . PRO A 1 84 ? -36.812 -12.461 7.430 1.00 46.75 84 PRO A CA 1
ATOM 695 C C . PRO A 1 84 ? -37.586 -11.275 8.009 1.00 46.75 84 PRO A C 1
ATOM 697 O O . PRO A 1 84 ? -37.829 -11.226 9.219 1.00 46.75 84 PRO A O 1
ATOM 700 N N . GLY A 1 85 ? -37.938 -10.304 7.166 1.00 50.69 85 GLY A N 1
ATOM 701 C CA . GLY A 1 85 ? -38.841 -9.223 7.560 1.00 50.69 85 GLY A CA 1
ATOM 702 C C . GLY A 1 85 ? -40.167 -9.794 8.088 1.00 50.69 85 GLY A C 1
ATOM 703 O O . GLY A 1 85 ? -40.551 -10.897 7.689 1.00 50.69 85 GLY A O 1
ATOM 704 N N . PRO A 1 86 ? -40.866 -9.088 8.997 1.00 47.03 86 PRO A N 1
ATOM 705 C CA . PRO A 1 86 ? -42.116 -9.586 9.561 1.00 47.03 86 PRO A CA 1
ATOM 706 C C . PRO A 1 86 ? -43.130 -9.873 8.439 1.00 47.03 86 PRO A C 1
ATOM 708 O O . PRO A 1 86 ? -43.195 -9.109 7.468 1.00 47.03 86 PRO A O 1
ATOM 711 N N . PRO A 1 87 ? -43.913 -10.963 8.540 1.00 40.78 87 PRO A N 1
ATOM 712 C CA . PRO A 1 87 ? -44.858 -11.330 7.500 1.00 40.78 87 PRO A CA 1
ATOM 713 C C . PRO A 1 87 ? -45.909 -10.228 7.366 1.00 40.78 87 PRO A C 1
ATOM 715 O O . PRO A 1 87 ? -46.581 -9.862 8.330 1.00 40.78 87 PRO A O 1
ATOM 718 N N . ARG A 1 88 ? -46.053 -9.694 6.150 1.00 46.66 88 ARG A N 1
ATOM 719 C CA . ARG A 1 88 ? -47.205 -8.873 5.778 1.00 46.66 88 ARG A CA 1
ATOM 720 C C . ARG A 1 88 ? -48.421 -9.792 5.745 1.00 46.66 88 ARG A C 1
ATOM 722 O O . ARG A 1 88 ? -48.645 -10.482 4.756 1.00 46.66 88 ARG A O 1
ATOM 729 N N . THR A 1 89 ? -49.184 -9.813 6.830 1.00 39.44 89 THR A N 1
ATOM 730 C CA . THR A 1 89 ? -50.529 -10.383 6.849 1.00 39.44 89 THR A CA 1
ATOM 731 C C . THR A 1 89 ? -51.418 -9.556 5.922 1.00 39.44 89 THR A C 1
ATOM 733 O O . THR A 1 89 ? -51.839 -8.452 6.263 1.00 39.44 89 THR A O 1
ATOM 736 N N . ALA A 1 90 ? -51.666 -10.079 4.725 1.00 42.09 90 ALA A N 1
ATOM 737 C CA . ALA A 1 90 ? -52.974 -9.934 4.108 1.00 42.09 90 ALA A CA 1
ATOM 738 C C . ALA A 1 90 ? -53.963 -10.716 4.986 1.00 42.09 90 ALA A C 1
ATOM 740 O O . ALA A 1 90 ? -53.659 -11.857 5.324 1.00 42.09 90 ALA A O 1
ATOM 741 N N . ASP A 1 91 ? -55.063 -10.108 5.433 1.00 35.00 91 ASP A N 1
ATOM 742 C CA . ASP A 1 91 ? -56.379 -10.385 4.847 1.00 35.00 91 ASP A CA 1
ATOM 743 C C . ASP A 1 91 ? -57.533 -9.621 5.530 1.00 35.00 91 ASP A C 1
ATOM 745 O O . ASP A 1 91 ? -57.462 -9.282 6.707 1.00 35.00 91 ASP A O 1
ATOM 749 N N . GLN A 1 92 ? -58.599 -9.451 4.743 1.00 36.78 92 GLN A N 1
ATOM 750 C CA . GLN A 1 92 ? -60.024 -9.420 5.114 1.00 36.78 92 GLN A CA 1
ATOM 751 C C . GLN A 1 92 ? -60.604 -8.269 5.959 1.00 36.78 92 GLN A C 1
ATOM 753 O O . GLN A 1 92 ? -60.355 -8.099 7.148 1.00 36.78 92 GLN A O 1
ATOM 758 N N . GLY A 1 93 ? -61.516 -7.538 5.308 1.00 40.25 93 GLY A N 1
ATOM 759 C CA . GLY A 1 93 ? -62.491 -6.664 5.944 1.00 40.25 93 GLY A CA 1
ATOM 760 C C . GLY A 1 93 ? -63.741 -7.414 6.416 1.00 40.25 93 GLY A C 1
ATOM 761 O O . GLY A 1 93 ? -64.281 -8.250 5.699 1.00 40.25 93 GLY A O 1
ATOM 762 N N . ALA A 1 94 ? -64.192 -7.053 7.614 1.00 34.72 94 ALA A N 1
ATOM 763 C CA . ALA A 1 94 ? -65.550 -7.109 8.165 1.00 34.72 94 ALA A CA 1
ATOM 764 C C . ALA A 1 94 ? -65.441 -6.373 9.519 1.00 34.72 94 ALA A C 1
ATOM 766 O O . ALA A 1 94 ? -64.541 -6.670 10.294 1.00 34.72 94 ALA A O 1
ATOM 767 N N . GLY A 1 95 ? -66.130 -5.258 9.752 1.00 33.62 95 GLY A N 1
ATOM 768 C CA . GLY A 1 95 ? -67.491 -5.261 10.283 1.00 33.62 95 GLY A CA 1
ATOM 769 C C . GLY A 1 95 ? -67.469 -4.824 11.757 1.00 33.62 95 GLY A C 1
ATOM 770 O O . GLY A 1 95 ? -67.080 -5.607 12.608 1.00 33.62 95 GLY A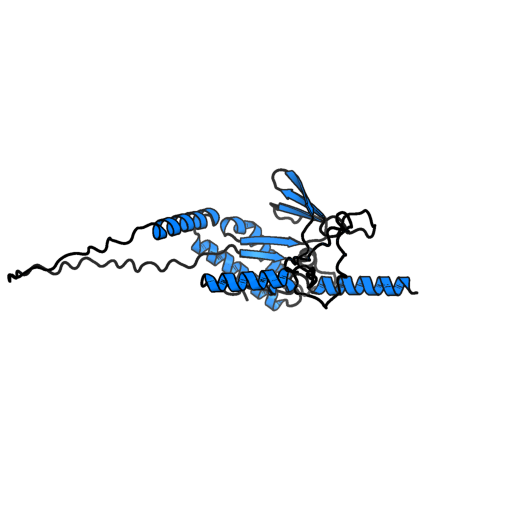 O 1
ATOM 771 N N . ASP A 1 96 ? -67.818 -3.554 11.983 1.00 39.84 96 ASP A N 1
ATOM 772 C CA . ASP A 1 96 ? -68.592 -2.982 13.103 1.00 39.84 96 ASP A CA 1
ATOM 773 C C . ASP A 1 96 ? -68.421 -3.523 14.548 1.00 39.84 96 ASP A C 1
ATOM 775 O O . ASP A 1 96 ? -68.725 -4.681 14.823 1.00 39.84 96 ASP A O 1
ATOM 779 N N . LEU A 1 97 ? -68.015 -2.641 15.481 1.00 37.66 97 LEU A N 1
ATOM 780 C CA . LEU A 1 97 ? -68.756 -2.277 16.711 1.00 37.66 97 LEU A CA 1
ATOM 781 C C . LEU A 1 97 ? -67.895 -1.438 17.683 1.00 37.66 97 LEU A C 1
ATOM 783 O O . LEU A 1 97 ? -66.781 -1.804 18.061 1.00 37.66 97 LEU A O 1
ATOM 787 N N . ASP A 1 98 ? -68.477 -0.316 18.106 1.00 47.12 98 ASP A N 1
ATOM 788 C CA . ASP A 1 98 ? -68.038 0.614 19.152 1.00 47.12 98 ASP A CA 1
ATOM 789 C C . ASP A 1 98 ? -67.846 -0.053 20.526 1.00 47.12 98 ASP A C 1
ATOM 791 O O . ASP A 1 98 ? -68.766 -0.692 21.032 1.00 47.12 98 ASP A O 1
ATOM 795 N N . THR A 1 99 ? -66.707 0.192 21.191 1.00 37.38 99 THR A N 1
ATOM 796 C CA . THR A 1 99 ? -66.579 0.336 22.662 1.00 37.38 99 THR A CA 1
ATOM 797 C C . THR A 1 99 ? -65.199 0.932 23.004 1.00 37.38 99 THR A C 1
ATOM 799 O O . THR A 1 99 ? -64.185 0.315 22.673 1.00 37.38 99 THR A O 1
ATOM 802 N N . PRO A 1 100 ? -65.087 2.070 23.720 1.00 51.22 100 PRO A N 1
ATOM 803 C CA . PRO A 1 100 ? -63.822 2.498 24.307 1.00 51.22 100 PRO A CA 1
ATOM 804 C C . PRO A 1 100 ? -63.698 1.975 25.748 1.00 51.22 100 PRO A C 1
ATOM 806 O O . PRO A 1 100 ? -64.664 2.020 26.513 1.00 51.22 100 PRO A O 1
ATOM 809 N N . PRO A 1 101 ? -62.494 1.561 26.177 1.00 42.62 101 PRO A N 1
ATOM 810 C CA . PRO A 1 101 ? -62.077 2.028 27.493 1.00 42.62 101 PRO A CA 1
ATOM 811 C C . PRO A 1 101 ? -60.615 2.483 27.548 1.00 42.62 101 PRO A C 1
ATOM 813 O O . PRO A 1 101 ? -59.691 1.852 27.035 1.00 42.62 101 PRO A O 1
ATOM 816 N N . SER A 1 102 ? -60.433 3.604 28.245 1.00 47.62 102 SER A N 1
ATOM 817 C CA . SER A 1 102 ? -59.169 4.151 28.731 1.00 47.62 102 SER A CA 1
ATOM 818 C C . SER A 1 102 ? -58.224 3.093 29.302 1.00 47.62 102 SER A C 1
ATOM 820 O O . SER A 1 102 ? -58.603 2.318 30.175 1.00 47.62 102 SER A O 1
ATOM 822 N N . SER A 1 103 ? -56.951 3.144 28.906 1.00 37.56 103 SER A N 1
ATOM 823 C CA . SER A 1 103 ? -55.873 2.426 29.592 1.00 37.56 103 SER A CA 1
ATOM 824 C C . SER A 1 103 ? -54.516 3.067 29.274 1.00 37.56 103 SER A C 1
ATOM 826 O O . SER A 1 103 ? -53.876 2.764 28.271 1.00 37.56 103 SER A O 1
ATOM 828 N N . THR A 1 104 ? -54.104 3.968 30.168 1.00 36.12 104 THR A N 1
ATOM 829 C CA . THR A 1 104 ? -52.722 4.281 30.575 1.00 36.12 104 THR A CA 1
ATOM 830 C C . THR A 1 104 ? -51.630 4.268 29.499 1.00 36.12 104 THR A C 1
ATOM 832 O O . THR A 1 104 ? -51.143 3.213 29.087 1.00 36.12 104 THR A O 1
ATOM 835 N N . LEU A 1 105 ? -51.125 5.465 29.184 1.00 40.00 105 LEU A N 1
ATOM 836 C CA . LEU A 1 105 ? -49.788 5.702 28.636 1.00 40.00 105 LEU A CA 1
ATOM 837 C C . LEU A 1 105 ? -48.734 4.964 29.481 1.00 40.00 105 LEU A C 1
ATOM 839 O O . LEU A 1 105 ? -48.206 5.492 30.459 1.00 40.00 105 LEU A O 1
ATOM 843 N N . ARG A 1 106 ? -48.385 3.735 29.090 1.00 42.06 106 ARG A N 1
ATOM 844 C CA . ARG A 1 106 ? -47.099 3.158 29.472 1.00 42.06 106 ARG A CA 1
ATOM 845 C C . ARG A 1 106 ? -46.047 3.841 28.617 1.00 42.06 106 ARG A C 1
ATOM 847 O O . ARG A 1 106 ? -45.755 3.400 27.507 1.00 42.06 106 ARG A O 1
ATOM 854 N N . LEU A 1 107 ? -45.458 4.898 29.167 1.00 36.53 107 LEU A N 1
ATOM 855 C CA . LEU A 1 107 ? -44.114 5.330 28.804 1.00 36.53 107 LEU A CA 1
ATOM 856 C C . LEU A 1 107 ? -43.171 4.151 29.081 1.00 36.53 107 LEU A C 1
ATOM 858 O O . LEU A 1 107 ? -42.556 4.045 30.139 1.00 36.53 107 LEU A O 1
ATOM 862 N N . ARG A 1 108 ? -43.072 3.217 28.129 1.00 40.25 108 ARG A N 1
ATOM 863 C CA . ARG A 1 108 ? -41.832 2.465 27.972 1.00 40.25 108 ARG A CA 1
ATOM 864 C C . ARG A 1 108 ? -40.767 3.530 27.734 1.00 40.25 108 ARG A C 1
ATOM 866 O O . ARG A 1 108 ? -40.985 4.376 26.863 1.00 40.25 108 ARG A O 1
ATOM 873 N N . PRO A 1 109 ? -39.627 3.509 28.438 1.00 35.22 109 PRO A N 1
ATOM 874 C CA . PRO A 1 109 ? -38.466 4.193 27.925 1.00 35.22 109 PRO A CA 1
ATOM 875 C C . PRO A 1 109 ? -38.241 3.576 26.551 1.00 35.22 109 PRO A C 1
ATOM 877 O O . PRO A 1 109 ? -37.833 2.418 26.429 1.00 35.22 109 PRO A O 1
ATOM 880 N N . ALA A 1 110 ? -38.552 4.336 25.505 1.00 39.34 110 ALA A N 1
ATOM 881 C CA . ALA A 1 110 ? -37.865 4.191 24.252 1.00 39.34 110 ALA A CA 1
ATOM 882 C C . ALA A 1 110 ? -36.409 4.528 24.581 1.00 39.34 110 ALA A C 1
ATOM 884 O O . ALA A 1 110 ? -35.912 5.611 24.295 1.00 39.34 110 ALA A O 1
ATOM 885 N N . ALA A 1 111 ? -35.696 3.553 25.146 1.00 39.03 111 ALA A N 1
ATOM 886 C CA . ALA A 1 111 ? -34.360 3.281 24.689 1.00 39.03 111 ALA A CA 1
ATOM 887 C C . ALA A 1 111 ? -34.521 2.920 23.208 1.00 39.03 111 ALA A C 1
ATOM 889 O O . ALA A 1 111 ? -34.396 1.768 22.798 1.00 39.03 111 ALA A O 1
ATOM 890 N N . ALA A 1 112 ? -34.776 3.949 22.397 1.00 41.56 112 ALA A N 1
ATOM 891 C CA . ALA A 1 112 ? -33.994 4.174 21.220 1.00 41.56 112 ALA A CA 1
ATOM 892 C C . ALA A 1 112 ? -32.540 4.011 21.682 1.00 41.56 112 ALA A C 1
ATOM 894 O O . ALA A 1 112 ? -31.814 4.964 21.951 1.00 41.56 112 ALA A O 1
ATOM 895 N N . ARG A 1 113 ? -32.094 2.749 21.726 1.00 41.56 113 ARG A N 1
ATOM 896 C CA . ARG A 1 113 ? -30.916 2.378 20.972 1.00 41.56 113 ARG A CA 1
ATOM 897 C C . ARG A 1 113 ? -31.194 2.976 19.606 1.00 41.56 113 ARG A C 1
ATOM 899 O O . ARG A 1 113 ? -31.823 2.345 18.768 1.00 41.56 113 ARG A O 1
ATOM 906 N N . LYS A 1 114 ? -30.856 4.265 19.475 1.00 39.78 114 LYS A N 1
ATOM 907 C CA . LYS A 1 114 ? -30.393 4.873 18.249 1.00 39.78 114 LYS A CA 1
ATOM 908 C C . LYS A 1 114 ? -29.592 3.738 17.654 1.00 39.78 114 LYS A C 1
ATOM 910 O O . LYS A 1 114 ? -28.611 3.342 18.291 1.00 39.78 114 LYS A O 1
ATOM 915 N N . GLU A 1 115 ? -30.155 3.070 16.644 1.00 42.34 115 GLU A N 1
ATOM 916 C CA . GLU A 1 115 ? -29.424 2.084 15.864 1.00 42.34 115 GLU A CA 1
ATOM 917 C C . GLU A 1 115 ? -28.090 2.762 15.656 1.00 42.34 115 GLU A C 1
ATOM 919 O O . GLU A 1 115 ? -28.042 3.868 15.112 1.00 42.34 115 GLU A O 1
ATOM 924 N N . ALA A 1 116 ? -27.077 2.250 16.357 1.00 42.44 116 ALA A N 1
ATOM 925 C CA . ALA A 1 116 ? -25.780 2.870 16.359 1.00 42.44 116 ALA A CA 1
ATOM 926 C C . ALA A 1 116 ? -25.360 2.667 14.923 1.00 42.44 116 ALA A C 1
ATOM 928 O O . ALA A 1 116 ? -25.047 1.533 14.555 1.00 42.44 116 ALA A O 1
ATOM 929 N N . ASP A 1 117 ? -25.539 3.724 14.129 1.00 44.25 117 ASP A N 1
ATOM 930 C CA . ASP A 1 117 ? -25.255 3.750 12.708 1.00 44.25 117 ASP A CA 1
ATOM 931 C C . ASP A 1 117 ? -23.924 3.025 12.565 1.00 44.25 117 ASP A C 1
ATOM 933 O O . ASP A 1 117 ? -22.970 3.421 13.256 1.00 44.25 117 ASP A O 1
ATOM 937 N N . PRO A 1 118 ? -23.901 1.841 11.920 1.00 53.62 118 PRO A N 1
ATOM 938 C CA . PRO A 1 118 ? -22.804 0.914 12.093 1.00 53.62 118 PRO A CA 1
ATOM 939 C C . PRO A 1 118 ? -21.537 1.659 11.723 1.00 53.62 118 PRO A C 1
ATOM 941 O O . PRO A 1 118 ? -21.352 2.008 10.561 1.00 53.62 118 PRO A O 1
ATOM 944 N N . ALA A 1 119 ? -20.694 1.929 12.733 1.00 55.88 119 ALA A N 1
ATOM 945 C CA . ALA A 1 119 ? -19.473 2.699 12.536 1.00 55.88 119 ALA A CA 1
ATOM 946 C C . ALA A 1 119 ? -18.767 2.149 11.292 1.00 55.88 119 ALA A C 1
ATOM 948 O O . ALA A 1 119 ? -18.669 0.913 11.198 1.00 55.88 119 ALA A O 1
ATOM 949 N N . PRO A 1 120 ? -18.367 3.011 10.341 1.00 60.28 120 PRO A N 1
ATOM 950 C CA . PRO A 1 120 ? -17.973 2.583 9.009 1.00 60.28 120 PRO A CA 1
ATOM 951 C C . PRO A 1 120 ? -16.914 1.478 9.085 1.00 60.28 120 PRO A C 1
ATOM 953 O O . PRO A 1 120 ? -16.107 1.462 10.025 1.00 60.28 120 PRO A O 1
ATOM 956 N N . PRO A 1 121 ? -16.951 0.498 8.162 1.00 72.06 121 PRO A N 1
ATOM 957 C CA . PRO A 1 121 ? -16.042 -0.639 8.206 1.00 72.06 121 PRO A CA 1
ATOM 958 C C . PRO A 1 121 ? -14.603 -0.127 8.255 1.00 72.06 121 PRO A C 1
ATOM 960 O O . PRO A 1 121 ? -14.244 0.758 7.486 1.00 72.06 121 PRO A O 1
ATOM 963 N N . LEU A 1 122 ? -13.787 -0.656 9.171 1.00 85.31 122 LEU A N 1
ATOM 964 C CA . LEU A 1 122 ? -12.381 -0.280 9.276 1.00 85.31 122 LEU A CA 1
ATOM 965 C C . LEU A 1 122 ? -11.600 -1.079 8.221 1.00 85.31 122 LEU A C 1
ATOM 967 O O . LEU A 1 122 ? -11.406 -2.283 8.412 1.00 85.31 122 LEU A O 1
ATOM 971 N N . PRO A 1 123 ? -11.159 -0.470 7.105 1.00 87.56 123 PRO A N 1
ATOM 972 C CA . PRO A 1 123 ? -10.446 -1.205 6.072 1.00 87.56 123 PRO A CA 1
ATOM 973 C C . PRO A 1 123 ? -9.037 -1.576 6.545 1.00 87.56 123 PRO A C 1
ATOM 975 O O . PRO A 1 123 ? -8.430 -0.892 7.383 1.00 87.56 123 PRO A O 1
ATOM 978 N N . ARG A 1 124 ? -8.477 -2.633 5.950 1.00 92.12 124 ARG A N 1
ATOM 979 C CA . ARG A 1 124 ? -7.038 -2.907 6.048 1.00 92.12 124 ARG A CA 1
ATOM 980 C C . ARG A 1 124 ? -6.274 -1.744 5.422 1.00 92.12 124 ARG A C 1
ATOM 982 O O . ARG A 1 124 ? -6.594 -1.336 4.308 1.00 92.12 124 ARG A O 1
ATOM 989 N N . LEU A 1 125 ? -5.274 -1.226 6.127 1.00 94.88 125 LEU A N 1
ATOM 990 C CA . LEU A 1 125 ? -4.373 -0.206 5.595 1.00 94.88 125 LEU A CA 1
ATOM 991 C C . LEU A 1 125 ? -3.088 -0.884 5.126 1.00 94.88 125 LEU A C 1
ATOM 993 O O . LEU A 1 125 ? -2.499 -1.662 5.871 1.00 94.88 125 LEU A O 1
ATOM 997 N N . VAL A 1 126 ? -2.647 -0.593 3.906 1.00 96.12 126 VAL A N 1
ATOM 998 C CA . VAL A 1 126 ? -1.375 -1.092 3.372 1.00 96.12 126 VAL A CA 1
ATOM 999 C C . VAL A 1 126 ? -0.472 0.098 3.086 1.00 96.12 126 VAL A C 1
ATOM 1001 O O . VAL A 1 126 ? -0.817 0.970 2.294 1.00 96.12 126 VAL A O 1
ATOM 1004 N N . VAL A 1 127 ? 0.688 0.127 3.734 1.00 96.62 127 VAL A N 1
ATOM 1005 C CA . VAL A 1 127 ? 1.738 1.120 3.516 1.00 96.62 127 VAL A CA 1
ATOM 1006 C C . VAL A 1 127 ? 2.771 0.507 2.577 1.00 96.62 127 VAL A C 1
ATOM 1008 O O . VAL A 1 127 ? 3.404 -0.495 2.911 1.00 96.62 127 VAL A O 1
ATOM 1011 N N . LEU A 1 128 ? 2.922 1.100 1.391 1.00 95.75 128 LEU A N 1
ATOM 1012 C CA . LEU A 1 128 ? 3.910 0.696 0.392 1.00 95.75 128 LEU A CA 1
ATOM 1013 C C . LEU A 1 128 ? 5.116 1.632 0.454 1.00 95.75 128 LEU A C 1
ATOM 1015 O O . LEU A 1 128 ? 4.962 2.850 0.375 1.00 95.75 128 LEU A O 1
ATOM 1019 N N . VAL A 1 129 ? 6.312 1.062 0.560 1.00 93.56 129 VAL A N 1
ATOM 1020 C CA . VAL A 1 129 ? 7.574 1.808 0.552 1.00 93.56 129 VAL A CA 1
ATOM 1021 C C . VAL A 1 129 ? 8.459 1.262 -0.556 1.00 93.56 129 VAL A C 1
ATOM 1023 O O . VAL A 1 129 ? 8.860 0.102 -0.519 1.00 93.56 129 VAL A O 1
ATOM 1026 N N . ASP A 1 130 ? 8.773 2.099 -1.537 1.00 90.25 130 ASP A N 1
ATOM 1027 C CA . ASP A 1 130 ? 9.794 1.794 -2.538 1.00 90.25 130 ASP A CA 1
ATOM 1028 C C . ASP A 1 130 ? 11.141 2.385 -2.108 1.00 90.25 130 ASP A C 1
ATOM 1030 O O . ASP A 1 130 ? 11.182 3.422 -1.443 1.00 90.25 130 ASP A O 1
ATOM 1034 N N . ASP A 1 131 ? 12.230 1.710 -2.474 1.00 87.06 131 ASP A N 1
ATOM 1035 C CA . ASP A 1 131 ? 13.610 2.088 -2.142 1.00 87.06 131 ASP A CA 1
ATOM 1036 C C . ASP A 1 131 ? 13.835 2.401 -0.642 1.00 87.06 131 ASP A C 1
ATOM 1038 O O . ASP A 1 131 ? 14.318 3.471 -0.258 1.00 87.06 131 ASP A O 1
ATOM 1042 N N . LEU A 1 132 ? 13.484 1.450 0.238 1.00 87.62 132 LEU A N 1
ATOM 1043 C CA . LEU A 1 132 ? 13.653 1.570 1.695 1.00 87.62 132 LEU A CA 1
ATOM 1044 C C . LEU A 1 132 ? 15.100 1.915 2.091 1.00 87.62 132 LEU A C 1
ATOM 1046 O O . LEU A 1 132 ? 15.321 2.632 3.067 1.00 87.62 132 LEU A O 1
ATOM 1050 N N . ASP A 1 133 ? 16.082 1.451 1.315 1.00 84.56 133 ASP A N 1
ATOM 1051 C CA . ASP A 1 133 ? 17.503 1.739 1.527 1.00 84.56 133 ASP A CA 1
ATOM 1052 C C . ASP A 1 133 ? 17.780 3.246 1.558 1.00 84.56 133 ASP A C 1
ATOM 1054 O O . ASP A 1 133 ? 18.519 3.727 2.419 1.00 84.56 133 ASP A O 1
ATOM 1058 N N . ALA A 1 134 ? 17.125 4.015 0.684 1.00 82.19 134 ALA A N 1
ATOM 1059 C CA . ALA A 1 134 ? 17.267 5.463 0.658 1.00 82.19 134 ALA A CA 1
ATOM 1060 C C . ALA A 1 134 ? 16.737 6.129 1.940 1.00 82.19 134 ALA A C 1
ATOM 1062 O O . ALA A 1 134 ? 17.245 7.182 2.337 1.00 82.19 134 ALA A O 1
ATOM 1063 N N . LEU A 1 135 ? 15.716 5.556 2.590 1.00 83.50 135 LEU A N 1
ATOM 1064 C CA . LEU A 1 135 ? 15.200 6.054 3.871 1.00 83.50 135 LEU A CA 1
ATOM 1065 C C . LEU A 1 135 ? 16.137 5.717 5.038 1.00 83.50 135 LEU A C 1
ATOM 1067 O O . LEU A 1 135 ? 16.308 6.553 5.924 1.00 83.50 135 LEU A O 1
ATOM 1071 N N . LEU A 1 136 ? 16.743 4.526 5.026 1.00 81.81 136 LEU A N 1
ATOM 1072 C CA . LEU A 1 136 ? 17.597 4.028 6.111 1.00 81.81 136 LEU A CA 1
ATOM 1073 C C . LEU A 1 136 ? 19.045 4.533 6.042 1.00 81.81 136 LEU A C 1
ATOM 1075 O O . LEU A 1 136 ? 19.713 4.628 7.067 1.00 81.81 136 LEU A O 1
ATOM 1079 N N . SER A 1 137 ? 19.560 4.842 4.854 1.00 75.31 137 SER A N 1
ATOM 1080 C CA . SER A 1 137 ? 20.939 5.298 4.645 1.00 75.31 137 SER A CA 1
ATOM 1081 C C . SER A 1 137 ? 20.963 6.445 3.634 1.00 75.31 137 SER A C 1
ATOM 1083 O O . SER A 1 137 ? 21.203 6.222 2.445 1.00 75.31 137 SER A O 1
ATOM 1085 N N . PRO A 1 138 ? 20.687 7.690 4.067 1.00 63.28 138 PRO A N 1
ATOM 1086 C CA . PRO A 1 138 ? 20.733 8.831 3.165 1.00 63.28 138 PRO A CA 1
ATOM 1087 C C . PRO A 1 138 ? 22.150 8.993 2.579 1.00 63.28 138 PRO A C 1
ATOM 1089 O O . PRO A 1 138 ? 23.132 8.783 3.295 1.00 63.28 138 PRO A O 1
ATOM 1092 N N . PRO A 1 139 ? 22.288 9.390 1.299 1.00 55.91 139 PRO A N 1
ATOM 1093 C CA . PRO A 1 139 ? 23.594 9.627 0.697 1.00 55.91 139 PRO A CA 1
ATOM 1094 C C . PRO A 1 139 ? 24.415 10.633 1.515 1.00 55.91 139 PRO A C 1
ATOM 1096 O O . PRO A 1 139 ? 23.898 11.676 1.937 1.00 55.91 139 PRO A O 1
ATOM 1099 N N . LEU A 1 140 ? 25.705 10.333 1.705 1.00 47.44 140 LEU A N 1
ATOM 1100 C CA . LEU A 1 140 ? 26.680 11.255 2.295 1.00 47.44 140 LEU A CA 1
ATOM 1101 C C . LEU A 1 140 ? 26.577 12.622 1.595 1.00 47.44 140 LEU A C 1
ATOM 1103 O O . LEU A 1 140 ? 26.620 12.699 0.369 1.00 47.44 140 LEU A O 1
ATOM 1107 N N . GLY A 1 141 ? 26.397 13.692 2.373 1.00 50.94 141 GLY A N 1
ATOM 1108 C CA . GLY A 1 141 ? 26.198 15.053 1.854 1.00 50.94 141 GLY A CA 1
ATOM 1109 C C . GLY A 1 141 ? 24.746 15.548 1.827 1.00 50.94 141 GLY A C 1
ATOM 1110 O O . GLY A 1 141 ? 24.517 16.690 1.445 1.00 50.94 141 GLY A O 1
ATOM 1111 N N . SER A 1 142 ? 23.771 14.756 2.295 1.00 52.31 142 SER A N 1
ATOM 1112 C CA . SER A 1 142 ? 22.395 15.218 2.572 1.00 52.31 142 SER A CA 1
ATOM 1113 C C . SER A 1 142 ? 22.074 15.281 4.080 1.00 52.31 142 SER A C 1
ATOM 1115 O O . SER A 1 142 ? 21.131 14.627 4.533 1.00 52.31 142 SER A O 1
ATOM 1117 N N . PRO A 1 143 ? 22.809 16.078 4.890 1.00 48.62 143 PRO A N 1
ATOM 1118 C CA . PRO A 1 143 ? 22.575 16.205 6.335 1.00 48.62 143 PRO A CA 1
ATOM 1119 C C . PRO A 1 143 ? 21.198 16.809 6.691 1.00 48.62 143 PRO A C 1
ATOM 1121 O O . PRO A 1 143 ? 20.798 16.802 7.850 1.00 48.62 143 PRO A O 1
ATOM 1124 N N . GLY A 1 144 ? 20.433 17.284 5.700 1.00 49.75 144 GLY A N 1
ATOM 1125 C CA . GLY A 1 144 ? 19.080 17.829 5.839 1.00 49.75 144 GLY A CA 1
ATOM 1126 C C . GLY A 1 144 ? 17.930 16.810 5.817 1.00 49.75 144 GLY A C 1
ATOM 1127 O O . GLY A 1 144 ? 16.782 17.227 5.669 1.00 49.75 144 GLY A O 1
ATOM 1128 N N . ARG A 1 145 ? 18.173 15.495 5.981 1.00 56.41 145 ARG A N 1
ATOM 1129 C CA . ARG A 1 145 ? 17.107 14.462 6.008 1.00 56.41 145 ARG A CA 1
ATOM 1130 C C . ARG A 1 145 ? 16.615 13.978 7.399 1.00 56.41 145 ARG A C 1
ATOM 1132 O O . ARG A 1 145 ? 16.198 12.823 7.482 1.00 56.41 145 ARG A O 1
ATOM 1139 N N . PRO A 1 146 ? 16.536 14.789 8.485 1.00 56.00 146 PRO A N 1
ATOM 1140 C CA . PRO A 1 146 ? 15.903 14.340 9.731 1.00 56.00 146 PRO A CA 1
ATOM 1141 C C . PRO A 1 146 ? 14.425 13.949 9.556 1.00 56.00 146 PRO A C 1
ATOM 1143 O O . PRO A 1 146 ? 13.901 13.168 10.342 1.00 56.00 146 PRO A O 1
ATOM 1146 N N . ALA A 1 147 ? 13.749 14.449 8.514 1.00 60.16 147 ALA A N 1
ATOM 1147 C CA . ALA A 1 147 ? 12.373 14.067 8.194 1.00 60.16 147 ALA A CA 1
ATOM 1148 C C . ALA A 1 147 ? 12.211 12.584 7.817 1.00 60.16 147 ALA A C 1
ATOM 1150 O O . ALA A 1 147 ? 11.173 11.998 8.117 1.00 60.16 147 ALA A O 1
ATOM 1151 N N . ALA A 1 148 ? 13.235 11.952 7.226 1.00 76.81 148 ALA A N 1
ATOM 1152 C CA . ALA A 1 148 ? 13.197 10.512 6.970 1.00 76.81 148 ALA A CA 1
ATOM 1153 C C . ALA A 1 148 ? 13.179 9.714 8.279 1.00 76.81 148 ALA A C 1
ATOM 1155 O O . ALA A 1 148 ? 12.486 8.709 8.356 1.00 76.81 148 ALA A O 1
ATOM 1156 N N . GLY A 1 149 ? 13.842 10.203 9.335 1.00 84.88 149 GLY A N 1
ATOM 1157 C CA . GLY A 1 149 ? 13.819 9.567 10.653 1.00 84.88 149 GLY A CA 1
ATOM 1158 C C . GLY A 1 149 ? 12.415 9.494 11.262 1.00 84.88 149 GLY A C 1
ATOM 1159 O O . GLY A 1 149 ? 12.052 8.472 11.836 1.00 84.88 149 GLY A O 1
ATOM 1160 N N . SER A 1 150 ? 11.593 10.537 11.093 1.00 88.81 150 SER A N 1
ATOM 1161 C CA . SER A 1 150 ? 10.184 10.513 11.518 1.00 88.81 150 SER A CA 1
ATOM 1162 C C . SER A 1 150 ? 9.386 9.437 10.780 1.00 88.81 150 SER A C 1
ATOM 1164 O O . SER A 1 150 ? 8.640 8.696 11.416 1.00 88.81 150 SER A O 1
ATOM 1166 N N . VAL A 1 151 ? 9.583 9.312 9.463 1.00 91.38 151 VAL A N 1
ATOM 1167 C CA . VAL A 1 151 ? 8.945 8.263 8.651 1.00 91.38 151 VAL A CA 1
ATOM 1168 C C . VAL A 1 151 ? 9.413 6.880 9.097 1.00 91.38 151 VAL A C 1
ATOM 1170 O O . VAL A 1 151 ? 8.577 6.024 9.354 1.00 91.38 151 VAL A O 1
ATOM 1173 N N . VAL A 1 152 ? 10.720 6.667 9.269 1.00 90.38 152 VAL A N 1
ATOM 1174 C CA . VAL A 1 152 ? 11.280 5.384 9.728 1.00 90.38 152 VAL A CA 1
ATOM 1175 C C . VAL A 1 152 ? 10.685 4.973 11.077 1.00 90.38 152 VAL A C 1
ATOM 1177 O O . VAL A 1 152 ? 10.214 3.849 11.203 1.00 90.38 152 VAL A O 1
ATOM 1180 N N . ARG A 1 153 ? 10.586 5.888 12.051 1.00 90.75 153 ARG A N 1
ATOM 1181 C CA . ARG A 1 153 ? 9.940 5.599 13.347 1.00 90.75 153 ARG A CA 1
ATOM 1182 C C . ARG A 1 153 ? 8.456 5.252 13.216 1.00 90.75 153 ARG A C 1
ATOM 1184 O O . ARG A 1 153 ? 7.962 4.390 13.940 1.00 90.75 153 ARG A O 1
ATOM 1191 N N . ALA A 1 154 ? 7.731 5.918 12.315 1.00 94.38 154 ALA A N 1
ATOM 1192 C CA . ALA A 1 154 ? 6.333 5.590 12.049 1.00 94.38 154 ALA A CA 1
ATOM 1193 C C . ALA A 1 154 ? 6.200 4.194 11.412 1.00 94.38 154 ALA A C 1
ATOM 1195 O O . ALA A 1 154 ? 5.331 3.423 11.810 1.00 94.38 154 ALA A O 1
ATOM 1196 N N . LEU A 1 155 ? 7.100 3.829 10.491 1.00 94.44 155 LEU A N 1
ATOM 1197 C CA . LEU A 1 155 ? 7.168 2.483 9.918 1.00 94.44 155 LEU A CA 1
ATOM 1198 C C . LEU A 1 155 ? 7.491 1.430 10.988 1.00 94.44 155 LEU A C 1
ATOM 1200 O O . LEU A 1 155 ? 6.811 0.415 11.049 1.00 94.44 155 LEU A O 1
ATOM 1204 N N . GLU A 1 156 ? 8.440 1.685 11.891 1.00 93.44 156 GLU A N 1
ATOM 1205 C CA . GLU A 1 156 ? 8.737 0.798 13.029 1.00 93.44 156 GLU A CA 1
ATOM 1206 C C . GLU A 1 156 ? 7.521 0.587 13.947 1.00 93.44 156 GLU A C 1
ATOM 1208 O O . GLU A 1 156 ? 7.324 -0.505 14.481 1.00 93.44 156 GLU A O 1
ATOM 1213 N N . ALA A 1 157 ? 6.678 1.608 14.124 1.00 95.31 157 ALA A N 1
ATOM 1214 C CA . ALA A 1 157 ? 5.415 1.460 14.844 1.00 95.31 157 ALA A CA 1
ATOM 1215 C C . ALA A 1 157 ? 4.419 0.569 14.081 1.00 95.31 157 ALA A C 1
ATOM 1217 O O . ALA A 1 157 ? 3.773 -0.274 14.697 1.00 95.31 157 ALA A O 1
ATOM 1218 N N . VAL A 1 158 ? 4.341 0.682 12.747 1.00 96.25 158 VAL A N 1
ATOM 1219 C CA . VAL A 1 158 ? 3.537 -0.238 11.918 1.00 96.25 158 VAL A CA 1
ATOM 1220 C C . VAL A 1 158 ? 4.035 -1.674 12.051 1.00 96.25 158 VAL A C 1
ATOM 1222 O O . VAL A 1 158 ? 3.230 -2.586 12.165 1.00 96.25 158 VAL A O 1
ATOM 1225 N N . VAL A 1 159 ? 5.343 -1.904 12.084 1.00 94.38 159 VAL A N 1
ATOM 1226 C CA . VAL A 1 159 ? 5.897 -3.252 12.291 1.00 94.38 159 VAL A CA 1
ATOM 1227 C C . VAL A 1 159 ? 5.473 -3.821 13.638 1.00 94.38 159 VAL A C 1
ATOM 1229 O O . VAL A 1 159 ? 5.073 -4.977 13.722 1.00 94.38 159 VAL A O 1
ATOM 1232 N N . ARG A 1 160 ? 5.580 -3.010 14.694 1.00 93.81 160 ARG A N 1
ATOM 1233 C CA . ARG A 1 160 ? 5.311 -3.445 16.066 1.00 93.81 160 ARG A CA 1
ATOM 1234 C C . ARG A 1 160 ? 3.830 -3.723 16.309 1.00 93.81 160 ARG A C 1
ATOM 1236 O O . ARG A 1 160 ? 3.493 -4.714 16.944 1.00 93.81 160 ARG A O 1
ATOM 1243 N N . ASP A 1 161 ? 2.963 -2.829 15.842 1.00 95.44 161 ASP A N 1
ATOM 1244 C CA . ASP A 1 161 ? 1.545 -2.807 16.210 1.00 95.44 161 ASP A CA 1
ATOM 1245 C C . ASP A 1 161 ? 0.603 -3.169 15.050 1.00 95.44 161 ASP A C 1
ATOM 1247 O O . ASP A 1 161 ? -0.587 -3.408 15.260 1.00 95.44 161 ASP A O 1
ATOM 1251 N N . GLY A 1 162 ? 1.107 -3.214 13.817 1.00 94.69 162 GLY A N 1
ATOM 1252 C CA . GLY A 1 162 ? 0.299 -3.255 12.602 1.00 94.69 162 GLY A CA 1
ATOM 1253 C C . GLY A 1 162 ? -0.558 -4.503 12.455 1.00 94.69 162 GLY A C 1
ATOM 1254 O O . GLY A 1 162 ? -1.712 -4.386 12.053 1.00 94.69 162 GLY A O 1
ATOM 1255 N N . GLU A 1 163 ? -0.066 -5.677 12.857 1.00 93.12 163 GLU A N 1
ATOM 1256 C CA . GLU A 1 163 ? -0.864 -6.910 12.832 1.00 93.12 163 GLU A CA 1
ATOM 1257 C C . GLU A 1 163 ? -2.139 -6.762 13.675 1.00 93.12 163 GLU A C 1
ATOM 1259 O O . GLU A 1 163 ? -3.248 -7.006 13.191 1.00 93.12 163 GLU A O 1
ATOM 1264 N N . ARG A 1 164 ? -1.992 -6.270 14.912 1.00 95.06 164 ARG A N 1
ATOM 1265 C CA . ARG A 1 164 ? -3.119 -6.023 15.818 1.00 95.06 164 ARG A CA 1
ATOM 1266 C C . ARG A 1 164 ? -4.074 -4.978 15.247 1.00 95.06 164 ARG A C 1
ATOM 1268 O O . ARG A 1 164 ? -5.280 -5.104 15.432 1.00 95.06 164 ARG A O 1
ATOM 1275 N N . LEU A 1 165 ? -3.544 -3.961 14.567 1.00 96.25 165 LEU A N 1
ATOM 1276 C CA . LEU A 1 165 ? -4.294 -2.797 14.084 1.00 96.25 165 LEU A CA 1
ATOM 1277 C C . LEU A 1 165 ? -4.821 -2.926 12.640 1.00 96.25 165 LEU A C 1
ATOM 1279 O O . LEU A 1 165 ? -5.515 -2.028 12.153 1.00 96.25 165 LEU A O 1
ATOM 1283 N N . GLY A 1 166 ? -4.512 -4.018 11.937 1.00 95.25 166 GLY A N 1
ATOM 1284 C CA . GLY A 1 166 ? -4.864 -4.190 10.524 1.00 95.25 166 GLY A CA 1
ATOM 1285 C C . GLY A 1 166 ? -4.125 -3.224 9.595 1.00 95.25 166 GLY A C 1
ATOM 1286 O O . GLY A 1 166 ? -4.703 -2.754 8.611 1.00 95.25 166 GLY A O 1
ATOM 1287 N N . VAL A 1 167 ? -2.879 -2.886 9.937 1.00 96.81 167 VAL A N 1
ATOM 1288 C CA . VAL A 1 167 ? -1.972 -2.061 9.133 1.00 96.81 167 VAL A CA 1
ATOM 1289 C C . VAL A 1 167 ? -0.783 -2.911 8.694 1.00 96.81 167 VAL A C 1
ATOM 1291 O O . VAL A 1 167 ? -0.067 -3.466 9.520 1.00 96.81 167 VAL A O 1
ATOM 1294 N N . HIS A 1 168 ? -0.564 -3.014 7.389 1.00 96.00 168 HIS A N 1
ATOM 1295 C CA . HIS A 1 168 ? 0.463 -3.863 6.795 1.00 96.00 168 HIS A CA 1
ATOM 1296 C C . HIS A 1 168 ? 1.517 -3.014 6.095 1.00 96.00 168 HIS A C 1
ATOM 1298 O O . HIS A 1 168 ? 1.184 -2.050 5.409 1.00 96.00 168 HIS A O 1
ATOM 1304 N N . LEU A 1 169 ? 2.784 -3.395 6.234 1.00 95.56 169 LEU A N 1
ATOM 1305 C CA . LEU A 1 169 ? 3.905 -2.734 5.578 1.00 95.56 169 LEU A CA 1
ATOM 1306 C C . LEU A 1 169 ? 4.495 -3.656 4.511 1.00 95.56 169 LEU A C 1
ATOM 1308 O O . LEU A 1 169 ? 4.879 -4.786 4.807 1.00 95.56 169 LEU A O 1
ATOM 1312 N N . VAL A 1 170 ? 4.586 -3.156 3.281 1.00 95.62 170 VAL A N 1
ATOM 1313 C CA . VAL A 1 170 ? 5.318 -3.796 2.184 1.00 95.62 170 VAL A CA 1
ATOM 1314 C C . VAL A 1 170 ? 6.421 -2.844 1.755 1.00 95.62 170 VAL A C 1
ATOM 1316 O O . VAL A 1 170 ? 6.150 -1.713 1.352 1.00 95.62 170 VAL A O 1
ATOM 1319 N N . ALA A 1 171 ? 7.666 -3.299 1.850 1.00 92.88 171 ALA A N 1
ATOM 1320 C CA . ALA A 1 171 ? 8.829 -2.489 1.527 1.00 92.88 171 ALA A CA 1
ATOM 1321 C C . ALA A 1 171 ? 9.713 -3.183 0.487 1.00 92.88 171 ALA A C 1
ATOM 1323 O O . ALA A 1 171 ? 10.009 -4.371 0.609 1.00 92.88 171 ALA A O 1
ATOM 1324 N N . ALA A 1 172 ? 10.151 -2.427 -0.517 1.00 92.00 172 ALA A N 1
ATOM 1325 C CA . ALA A 1 172 ? 11.138 -2.854 -1.496 1.00 92.00 172 ALA A CA 1
ATOM 1326 C C . ALA A 1 172 ? 12.514 -2.279 -1.144 1.00 92.00 172 ALA A C 1
ATOM 1328 O O . ALA A 1 172 ? 12.641 -1.134 -0.709 1.00 92.00 172 ALA A O 1
ATOM 1329 N N . ARG A 1 173 ? 13.554 -3.086 -1.342 1.00 88.31 173 ARG A N 1
ATOM 1330 C CA . ARG A 1 173 ? 14.953 -2.715 -1.115 1.00 88.31 173 ARG A CA 1
ATOM 1331 C C . ARG A 1 173 ? 15.859 -3.461 -2.086 1.00 88.31 173 ARG A C 1
ATOM 1333 O O . ARG A 1 173 ? 15.483 -4.519 -2.589 1.00 88.31 173 ARG A O 1
ATOM 1340 N N . ALA A 1 174 ? 17.041 -2.918 -2.335 1.00 84.94 174 ALA A N 1
ATOM 1341 C CA . ALA A 1 174 ? 18.068 -3.532 -3.169 1.00 84.94 174 ALA A CA 1
ATOM 1342 C C . ALA A 1 174 ? 19.232 -4.099 -2.346 1.00 84.94 174 ALA A C 1
ATOM 1344 O O . ALA A 1 174 ? 19.949 -4.9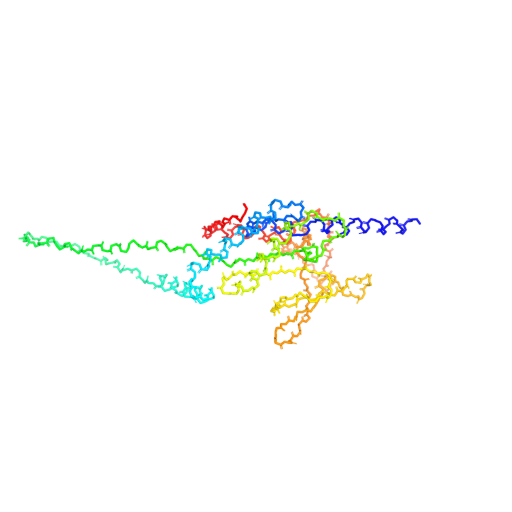77 -2.826 1.00 84.94 174 ALA A O 1
ATOM 1345 N N . SER A 1 175 ? 19.451 -3.599 -1.129 1.00 78.12 175 SER A N 1
ATOM 1346 C CA . SER A 1 175 ? 20.528 -4.086 -0.274 1.00 78.12 175 SER A CA 1
ATOM 1347 C C . SER A 1 175 ? 20.209 -5.457 0.334 1.00 78.12 175 SER A C 1
ATOM 1349 O O . SER A 1 175 ? 19.065 -5.767 0.669 1.00 78.12 175 SER A O 1
ATOM 1351 N N . ALA A 1 176 ? 21.254 -6.273 0.486 1.00 73.19 176 ALA A N 1
ATOM 1352 C CA . ALA A 1 176 ? 21.167 -7.625 1.038 1.00 73.19 176 ALA A CA 1
ATOM 1353 C C . ALA A 1 176 ? 21.196 -7.670 2.576 1.00 73.19 176 ALA A C 1
ATOM 1355 O O . ALA A 1 176 ? 21.017 -8.738 3.152 1.00 73.19 176 ALA A O 1
ATOM 1356 N N . SER A 1 177 ? 21.465 -6.545 3.252 1.00 72.19 177 SER A N 1
ATOM 1357 C CA . SER A 1 177 ? 21.466 -6.502 4.717 1.00 72.19 177 SER A CA 1
ATOM 1358 C C . SER A 1 177 ? 20.051 -6.684 5.245 1.00 72.19 177 SER A C 1
ATOM 1360 O O . SER A 1 177 ? 19.101 -6.184 4.660 1.00 72.19 177 SER A O 1
ATOM 1362 N N . GLU A 1 178 ? 19.877 -7.363 6.369 1.00 69.94 178 GLU A N 1
ATOM 1363 C CA . GLU A 1 178 ? 18.544 -7.481 6.950 1.00 69.94 178 GLU A CA 1
ATOM 1364 C C . GLU A 1 178 ? 18.113 -6.174 7.618 1.00 69.94 178 GLU A C 1
ATOM 1366 O O . GLU A 1 178 ? 18.944 -5.472 8.202 1.00 69.94 178 GLU A O 1
ATOM 1371 N N . PRO A 1 179 ? 16.827 -5.793 7.526 1.00 70.31 179 PRO A N 1
ATOM 1372 C CA . PRO A 1 179 ? 16.312 -4.762 8.401 1.00 70.31 179 PRO A CA 1
ATOM 1373 C C . PRO A 1 179 ? 16.361 -5.271 9.847 1.00 70.31 179 PRO A C 1
ATOM 1375 O O . PRO A 1 179 ? 16.181 -6.457 10.102 1.00 70.31 179 PRO A O 1
ATOM 1378 N N . ALA A 1 180 ? 16.523 -4.373 10.817 1.00 76.12 180 ALA A N 1
ATOM 1379 C CA . ALA A 1 180 ? 16.491 -4.745 12.235 1.00 76.12 180 ALA A CA 1
ATOM 1380 C C . ALA A 1 180 ? 15.087 -5.156 12.746 1.00 76.12 180 ALA A C 1
ATOM 1382 O O . ALA A 1 180 ? 14.912 -5.398 13.938 1.00 76.12 180 ALA A O 1
ATOM 1383 N N . TRP A 1 181 ? 14.079 -5.199 11.869 1.00 78.12 181 TRP A N 1
ATOM 1384 C CA . TRP A 1 181 ? 12.690 -5.526 12.182 1.00 78.12 181 TRP A CA 1
ATOM 1385 C C . TRP A 1 181 ? 12.273 -6.880 11.604 1.00 78.12 181 TRP A C 1
ATOM 1387 O O . TRP A 1 181 ? 12.783 -7.316 10.574 1.00 78.12 181 TRP A O 1
ATOM 1397 N N . GLY A 1 182 ? 11.323 -7.539 12.276 1.00 79.12 182 GLY A N 1
ATOM 1398 C CA . GLY A 1 182 ? 10.792 -8.834 11.855 1.00 79.12 182 GLY A CA 1
ATOM 1399 C C . GLY A 1 182 ? 10.064 -8.760 10.510 1.00 79.12 182 GLY A C 1
ATOM 1400 O O . GLY A 1 182 ? 9.279 -7.844 10.267 1.00 79.12 182 GLY A O 1
ATOM 1401 N N . VAL A 1 183 ? 10.310 -9.749 9.647 1.00 84.25 183 VAL A N 1
ATOM 1402 C CA . VAL A 1 183 ? 9.711 -9.868 8.310 1.00 84.25 183 VAL A CA 1
ATOM 1403 C C . VAL A 1 183 ? 8.964 -11.195 8.223 1.00 84.25 183 VAL A C 1
ATOM 1405 O O . VAL A 1 183 ? 9.580 -12.255 8.283 1.00 84.25 183 VAL A O 1
ATOM 1408 N N . ALA A 1 184 ? 7.639 -11.139 8.073 1.00 86.44 184 ALA A N 1
ATOM 1409 C CA . ALA A 1 184 ? 6.800 -12.339 7.992 1.00 86.44 184 ALA A CA 1
ATOM 1410 C C . ALA A 1 184 ? 6.887 -13.046 6.627 1.00 86.44 184 ALA A C 1
ATOM 1412 O O . ALA A 1 184 ? 6.826 -14.273 6.555 1.00 86.44 184 ALA A O 1
ATOM 1413 N N . LEU A 1 185 ? 7.017 -12.267 5.548 1.00 90.81 185 LEU A N 1
ATOM 1414 C CA . LEU A 1 185 ? 7.099 -12.742 4.169 1.00 90.81 185 LEU A CA 1
ATOM 1415 C C . LEU A 1 185 ? 8.192 -11.981 3.428 1.00 90.81 185 LEU A C 1
ATOM 1417 O O . LEU A 1 185 ? 8.249 -10.751 3.481 1.00 90.81 185 LEU A O 1
ATOM 1421 N N . ARG A 1 186 ? 9.030 -12.712 2.699 1.00 92.12 186 ARG A N 1
ATOM 1422 C CA . ARG A 1 186 ? 10.138 -12.165 1.923 1.00 92.12 186 ARG A CA 1
ATOM 1423 C C . ARG A 1 186 ? 10.014 -12.561 0.468 1.00 92.12 186 ARG A C 1
ATOM 1425 O O . ARG A 1 186 ? 9.898 -13.736 0.149 1.00 92.12 186 ARG A O 1
ATOM 1432 N N . VAL A 1 187 ? 10.125 -11.574 -0.411 1.00 93.62 187 VAL A N 1
ATOM 1433 C CA . VAL A 1 187 ? 10.203 -11.780 -1.856 1.00 93.62 187 VAL A CA 1
ATOM 1434 C C . VAL A 1 187 ? 11.593 -11.380 -2.331 1.00 93.62 187 VAL A C 1
ATOM 1436 O O . VAL A 1 187 ? 12.005 -10.237 -2.146 1.00 93.62 187 VAL A O 1
ATOM 1439 N N . VAL A 1 188 ? 12.306 -12.312 -2.957 1.00 92.38 188 VAL A N 1
ATOM 1440 C CA . VAL A 1 188 ? 13.605 -12.066 -3.592 1.00 92.38 188 VAL A CA 1
ATOM 1441 C C . VAL A 1 188 ? 13.433 -12.225 -5.094 1.00 92.38 188 VAL A C 1
ATOM 1443 O O . VAL A 1 188 ? 13.107 -13.309 -5.570 1.00 92.38 188 VAL A O 1
ATOM 1446 N N . LEU A 1 189 ? 13.623 -11.140 -5.843 1.00 90.88 189 LEU A N 1
ATOM 1447 C CA . LEU A 1 189 ? 13.582 -11.171 -7.304 1.00 90.88 189 LEU A CA 1
ATOM 1448 C C . LEU A 1 189 ? 14.948 -11.572 -7.858 1.00 90.88 189 LEU A C 1
ATOM 1450 O O . LEU A 1 189 ? 15.980 -11.101 -7.379 1.00 90.88 189 LEU A O 1
ATOM 1454 N N . ASP A 1 190 ? 14.944 -12.408 -8.892 1.00 87.56 190 ASP A N 1
ATOM 1455 C CA . ASP A 1 190 ? 16.165 -12.768 -9.601 1.00 87.56 190 ASP A CA 1
ATOM 1456 C C . ASP A 1 190 ? 16.711 -11.544 -10.354 1.00 87.56 190 ASP A C 1
ATOM 1458 O O . ASP A 1 190 ? 15.965 -10.698 -10.867 1.00 87.56 190 ASP A O 1
ATOM 1462 N N . ALA A 1 191 ? 18.039 -11.434 -10.422 1.00 80.81 191 ALA A N 1
ATOM 1463 C CA . ALA A 1 191 ? 18.679 -10.352 -11.153 1.00 80.81 191 ALA A CA 1
ATOM 1464 C C . ALA A 1 191 ? 18.352 -10.479 -12.654 1.00 80.81 191 ALA A C 1
ATOM 1466 O O . ALA A 1 191 ? 18.606 -11.529 -13.245 1.00 80.81 191 ALA A O 1
ATOM 1467 N N . PRO A 1 192 ? 17.823 -9.426 -13.306 1.00 69.75 192 PRO A N 1
ATOM 1468 C CA . PRO A 1 192 ? 17.493 -9.498 -14.722 1.00 69.75 192 PRO A CA 1
ATOM 1469 C C . PRO A 1 192 ? 18.778 -9.592 -15.556 1.00 69.75 192 PRO A C 1
ATOM 1471 O O . PRO A 1 192 ? 19.551 -8.631 -15.629 1.00 69.75 192 PRO A O 1
ATOM 1474 N N . SER A 1 193 ? 18.979 -10.745 -16.190 1.00 66.94 193 SER A N 1
ATOM 1475 C CA . SER A 1 193 ? 20.051 -11.041 -17.146 1.00 66.94 193 SER A CA 1
ATOM 1476 C C . SER A 1 193 ? 19.600 -10.693 -18.574 1.00 66.94 193 SER A C 1
ATOM 1478 O O . SER A 1 193 ? 18.409 -10.678 -18.876 1.00 66.94 193 SER A O 1
ATOM 1480 N N . ALA A 1 194 ? 20.541 -10.329 -19.452 1.00 59.69 194 ALA A N 1
ATOM 1481 C CA . ALA A 1 194 ? 20.253 -9.942 -20.840 1.00 59.69 194 ALA A CA 1
ATOM 1482 C C . ALA A 1 194 ? 20.287 -11.127 -21.829 1.00 59.69 194 ALA A C 1
ATOM 1484 O O . ALA A 1 194 ? 20.226 -10.906 -23.040 1.00 59.69 194 ALA A O 1
ATOM 1485 N N . GLY A 1 195 ? 20.446 -12.357 -21.330 1.00 58.72 195 GLY A N 1
ATOM 1486 C CA . GLY A 1 195 ? 20.516 -13.568 -22.145 1.00 58.72 195 GLY A CA 1
ATOM 1487 C C . GLY A 1 195 ? 19.145 -14.003 -22.689 1.00 58.72 195 GLY A C 1
ATOM 1488 O O . GLY A 1 195 ? 18.136 -13.794 -22.018 1.00 58.72 195 GLY A O 1
ATOM 1489 N N . PRO A 1 196 ? 19.088 -14.610 -23.888 1.00 54.19 196 PRO A N 1
ATOM 1490 C CA . PRO A 1 196 ? 17.842 -15.095 -24.490 1.00 54.19 196 PRO A CA 1
ATOM 1491 C C . PRO A 1 196 ? 17.200 -16.285 -23.748 1.00 54.19 196 PRO A C 1
ATOM 1493 O O . PRO A 1 196 ? 15.988 -16.452 -23.852 1.00 54.19 196 PRO A O 1
ATOM 1496 N N . ASP A 1 197 ? 17.980 -17.056 -22.979 1.00 53.38 197 ASP A N 1
ATOM 1497 C CA . ASP A 1 197 ? 17.548 -18.289 -22.287 1.00 53.38 197 ASP A CA 1
ATOM 1498 C C . ASP A 1 197 ? 17.394 -18.137 -20.754 1.00 53.38 197 ASP A C 1
ATOM 1500 O O . ASP A 1 197 ? 17.151 -19.111 -20.044 1.00 53.38 197 ASP A O 1
ATOM 1504 N N . ASP A 1 198 ? 17.533 -16.918 -20.228 1.00 52.50 198 ASP A N 1
ATOM 1505 C CA . ASP A 1 198 ? 17.633 -16.621 -18.789 1.00 52.50 198 ASP A CA 1
ATOM 1506 C C . ASP A 1 198 ? 16.367 -15.904 -18.265 1.00 52.50 198 ASP A C 1
ATOM 1508 O O . ASP A 1 198 ? 15.577 -15.385 -19.063 1.00 52.50 198 ASP A O 1
ATOM 1512 N N . PRO A 1 199 ? 16.095 -15.871 -16.943 1.00 50.72 199 PRO A N 1
ATOM 1513 C CA . PRO A 1 199 ? 14.768 -15.546 -16.445 1.00 50.72 199 PRO A CA 1
ATOM 1514 C C . PRO A 1 199 ? 14.348 -14.119 -16.801 1.00 50.72 199 PRO A C 1
ATOM 1516 O O . PRO A 1 199 ? 14.999 -13.131 -16.453 1.00 50.72 199 PRO A O 1
ATOM 1519 N N . ALA A 1 200 ? 13.201 -14.026 -17.475 1.00 63.53 200 ALA A N 1
ATOM 1520 C CA . ALA A 1 200 ? 12.542 -12.766 -17.763 1.00 63.53 200 ALA A CA 1
ATOM 1521 C C . ALA A 1 200 ? 12.318 -11.964 -16.461 1.00 63.53 200 ALA A C 1
ATOM 1523 O O . ALA A 1 200 ? 12.083 -12.555 -15.400 1.00 63.53 200 ALA A O 1
ATOM 1524 N N . PRO A 1 201 ? 12.347 -10.619 -16.517 1.00 78.94 201 PRO A N 1
ATOM 1525 C CA . PRO A 1 201 ? 12.022 -9.778 -15.371 1.00 78.94 201 PRO A CA 1
ATOM 1526 C C . PRO A 1 201 ? 10.757 -10.255 -14.643 1.00 78.94 201 PRO A C 1
ATOM 1528 O O . PRO A 1 201 ? 9.749 -10.573 -15.274 1.00 78.94 201 PRO A O 1
ATOM 1531 N N . GLY A 1 202 ? 10.812 -10.288 -13.312 1.00 83.06 202 GLY A N 1
ATOM 1532 C CA . GLY A 1 202 ? 9.694 -10.712 -12.470 1.00 83.06 202 GLY A CA 1
ATOM 1533 C C . GLY A 1 202 ? 9.782 -12.146 -11.950 1.00 83.06 202 GLY A C 1
ATOM 1534 O O . GLY A 1 202 ? 8.965 -12.499 -11.103 1.00 83.06 202 GLY A O 1
ATOM 1535 N N . ARG A 1 203 ? 10.757 -12.958 -12.379 1.00 88.88 203 ARG A N 1
ATOM 1536 C CA . ARG A 1 203 ? 11.050 -14.210 -11.672 1.00 88.88 203 ARG A CA 1
ATOM 1537 C C . ARG A 1 203 ? 11.608 -13.921 -10.278 1.00 88.88 203 ARG A C 1
ATOM 1539 O O . ARG A 1 203 ? 12.373 -12.974 -10.092 1.00 88.88 203 ARG A O 1
ATOM 1546 N N . GLY A 1 204 ? 11.221 -14.735 -9.308 1.00 91.38 204 GLY A N 1
ATOM 1547 C CA . GLY A 1 204 ? 11.754 -14.655 -7.960 1.00 91.38 204 GLY A CA 1
ATOM 1548 C C . GLY A 1 204 ? 11.328 -15.823 -7.089 1.00 91.38 204 GLY A C 1
ATOM 1549 O O . GLY A 1 204 ? 10.751 -16.808 -7.557 1.00 91.38 204 GLY A O 1
ATOM 1550 N N . ARG A 1 205 ? 11.623 -15.693 -5.800 1.00 93.25 205 ARG A N 1
ATOM 1551 C CA . ARG A 1 205 ? 11.290 -16.664 -4.763 1.00 93.25 205 ARG A CA 1
ATOM 1552 C C . ARG A 1 205 ? 10.624 -15.955 -3.589 1.00 93.25 205 ARG A C 1
ATOM 1554 O O . ARG A 1 205 ? 11.012 -14.844 -3.226 1.00 93.25 205 ARG A O 1
ATOM 1561 N N . LEU A 1 206 ? 9.577 -16.569 -3.054 1.00 94.19 206 LEU A N 1
ATOM 1562 C CA . LEU A 1 206 ? 8.849 -16.130 -1.868 1.00 94.19 206 LEU A CA 1
ATOM 1563 C C . LEU A 1 206 ? 9.198 -17.073 -0.717 1.00 94.19 206 LEU A C 1
ATOM 1565 O O . LEU A 1 206 ? 9.044 -18.280 -0.878 1.00 94.19 206 LEU A O 1
ATOM 1569 N N . SER A 1 207 ? 9.601 -16.539 0.431 1.00 93.38 207 SER A N 1
ATOM 1570 C CA . SER A 1 207 ? 9.806 -17.307 1.659 1.00 93.38 207 SER A CA 1
ATOM 1571 C C . SER A 1 207 ? 9.015 -16.737 2.832 1.00 93.38 207 SER A C 1
ATOM 1573 O O . SER A 1 207 ? 8.855 -15.520 2.964 1.00 93.38 207 SER A O 1
ATOM 1575 N N . GLY A 1 208 ? 8.480 -17.631 3.663 1.00 89.19 208 GLY A N 1
ATOM 1576 C CA . GLY A 1 208 ? 7.738 -17.297 4.878 1.00 89.19 208 GLY A CA 1
ATOM 1577 C C . GLY A 1 208 ? 8.464 -17.720 6.152 1.00 89.19 208 GLY A C 1
ATOM 1578 O O . GLY A 1 208 ? 9.538 -18.321 6.115 1.00 89.19 208 GLY A O 1
ATOM 1579 N N . ALA A 1 209 ? 7.849 -17.427 7.299 1.00 84.19 209 ALA A N 1
ATOM 1580 C CA . ALA A 1 209 ? 8.355 -17.834 8.613 1.00 84.19 209 ALA A CA 1
ATOM 1581 C C . ALA A 1 209 ? 8.437 -19.365 8.800 1.00 84.19 209 ALA A C 1
ATOM 1583 O O . ALA A 1 209 ? 9.181 -19.839 9.653 1.00 84.19 209 ALA A O 1
ATOM 1584 N N . ASP A 1 210 ? 7.701 -20.138 7.997 1.00 84.88 210 ASP A N 1
ATOM 1585 C CA . ASP A 1 210 ? 7.733 -21.605 7.978 1.00 84.88 210 ASP A CA 1
ATOM 1586 C C . ASP A 1 210 ? 8.956 -22.183 7.238 1.00 84.88 210 ASP A C 1
ATOM 1588 O O . ASP A 1 210 ? 9.110 -23.402 7.155 1.00 84.88 210 ASP A O 1
ATOM 1592 N N . GLY A 1 211 ? 9.819 -21.321 6.688 1.00 85.06 211 GLY A N 1
ATOM 1593 C CA . GLY A 1 211 ? 11.029 -21.701 5.962 1.00 85.06 211 GLY A CA 1
ATOM 1594 C C . GLY A 1 211 ? 10.770 -22.282 4.572 1.00 85.06 211 GLY A C 1
ATOM 1595 O O . GLY A 1 211 ? 11.722 -22.650 3.886 1.00 85.06 211 GLY A O 1
ATOM 1596 N N . ARG A 1 212 ? 9.508 -22.367 4.128 1.00 89.69 212 ARG A N 1
ATOM 1597 C CA . ARG A 1 212 ? 9.184 -22.833 2.778 1.00 89.69 212 ARG A CA 1
ATOM 1598 C C . ARG A 1 212 ? 9.513 -21.752 1.765 1.00 89.69 212 ARG A C 1
ATOM 1600 O O . ARG A 1 212 ? 9.250 -20.573 1.991 1.00 89.69 212 ARG A O 1
ATOM 1607 N N . GLU A 1 213 ? 10.045 -22.180 0.628 1.00 93.81 213 GLU A N 1
ATOM 1608 C CA . GLU A 1 213 ? 10.385 -21.303 -0.484 1.00 93.81 213 GLU A CA 1
ATOM 1609 C C . GLU A 1 213 ? 9.569 -21.683 -1.722 1.00 93.81 213 GLU A C 1
ATOM 1611 O O . GLU A 1 213 ? 9.517 -22.847 -2.122 1.00 93.81 213 GLU A O 1
ATOM 1616 N N . LEU A 1 214 ? 8.911 -20.693 -2.324 1.00 94.00 214 LEU A N 1
ATOM 1617 C CA . LEU A 1 214 ? 8.082 -20.847 -3.512 1.00 94.00 214 LEU A CA 1
ATOM 1618 C C . LEU A 1 214 ? 8.651 -20.001 -4.650 1.00 94.00 214 LEU A C 1
ATOM 1620 O O . LEU A 1 214 ? 8.646 -18.770 -4.588 1.00 94.00 214 LEU A O 1
ATOM 1624 N N . ALA A 1 215 ? 9.111 -20.659 -5.712 1.00 92.50 215 ALA A N 1
ATOM 1625 C CA . ALA A 1 215 ? 9.481 -19.979 -6.946 1.00 92.50 215 ALA A CA 1
ATOM 1626 C C . ALA A 1 215 ? 8.232 -19.447 -7.663 1.00 92.50 215 ALA A C 1
ATOM 1628 O O . ALA A 1 215 ? 7.207 -20.127 -7.734 1.00 92.50 215 ALA A O 1
ATOM 1629 N N . PHE A 1 216 ? 8.321 -18.241 -8.222 1.00 88.25 216 PHE A N 1
ATOM 1630 C CA . PHE A 1 216 ? 7.215 -17.618 -8.944 1.00 88.25 216 PHE A CA 1
ATOM 1631 C C . PHE A 1 216 ? 7.698 -16.740 -10.105 1.00 88.25 216 PHE A C 1
ATOM 1633 O O . PHE A 1 216 ? 8.869 -16.369 -10.201 1.00 88.25 216 PHE A O 1
ATOM 1640 N N . GLN A 1 217 ? 6.758 -16.386 -10.983 1.00 89.62 217 GLN A N 1
ATOM 1641 C CA . GLN A 1 217 ? 6.918 -15.387 -12.036 1.00 89.62 217 GLN A CA 1
ATOM 1642 C C . GLN A 1 217 ? 5.853 -14.305 -11.845 1.00 89.62 217 GLN A C 1
ATOM 1644 O O . GLN A 1 217 ? 4.658 -14.578 -11.952 1.00 89.62 217 GLN A O 1
ATOM 1649 N N . ALA A 1 218 ? 6.277 -13.073 -11.567 1.00 87.69 218 ALA A N 1
ATOM 1650 C CA . ALA A 1 218 ? 5.382 -11.933 -11.442 1.00 87.69 218 ALA A CA 1
ATOM 1651 C C . ALA A 1 218 ? 4.702 -11.621 -12.780 1.00 87.69 218 ALA A C 1
ATOM 1653 O O . ALA A 1 218 ? 5.341 -11.626 -13.840 1.00 87.69 218 ALA A O 1
ATOM 1654 N N . GLY A 1 219 ? 3.414 -11.287 -12.712 1.00 82.62 219 GLY A N 1
ATOM 1655 C CA . GLY A 1 219 ? 2.690 -10.698 -13.831 1.00 82.62 219 GLY A CA 1
ATOM 1656 C C . GLY A 1 219 ? 3.137 -9.256 -14.084 1.00 82.62 219 GLY A C 1
ATOM 1657 O O . GLY A 1 219 ? 3.469 -8.516 -13.157 1.00 82.62 219 GLY A O 1
ATOM 1658 N N . ARG A 1 220 ? 3.123 -8.830 -15.348 1.00 80.31 220 ARG A N 1
ATOM 1659 C CA . ARG A 1 220 ? 3.410 -7.446 -15.738 1.00 80.31 220 ARG A CA 1
ATOM 1660 C C . ARG A 1 220 ? 2.109 -6.716 -16.056 1.00 80.31 220 ARG A C 1
ATOM 1662 O O . ARG A 1 220 ? 1.563 -6.908 -17.129 1.00 80.31 220 ARG A O 1
ATOM 1669 N N . VAL A 1 221 ? 1.691 -5.801 -15.184 1.00 76.88 221 VAL A N 1
ATOM 1670 C CA . VAL A 1 221 ? 0.444 -5.019 -15.356 1.00 76.88 221 VAL A CA 1
ATOM 1671 C C . VAL A 1 221 ? 0.605 -3.731 -16.177 1.00 76.88 221 VAL A C 1
ATOM 1673 O O . VAL A 1 221 ? -0.366 -3.065 -16.530 1.00 76.88 221 VAL A O 1
ATOM 1676 N N . THR A 1 222 ? 1.850 -3.362 -16.492 1.00 71.56 222 THR A N 1
ATOM 1677 C CA . THR A 1 222 ? 2.192 -2.220 -17.359 1.00 71.56 222 THR A CA 1
ATOM 1678 C C . THR A 1 222 ? 2.299 -2.607 -18.834 1.00 71.56 222 THR A C 1
ATOM 1680 O O . THR A 1 222 ? 2.636 -1.768 -19.673 1.00 71.56 222 THR A O 1
ATOM 1683 N N . GLY A 1 223 ? 2.066 -3.882 -19.164 1.00 69.06 223 GLY A N 1
ATOM 1684 C CA . GLY A 1 223 ? 1.955 -4.334 -20.543 1.00 69.06 223 GLY A CA 1
ATOM 1685 C C . GLY A 1 223 ? 0.778 -3.638 -21.218 1.00 69.06 223 GLY A C 1
ATOM 1686 O O . GLY A 1 223 ? -0.265 -3.424 -20.605 1.00 69.06 223 GLY A O 1
ATOM 1687 N N . ARG A 1 224 ? 0.951 -3.234 -22.477 1.00 67.81 224 ARG A N 1
ATOM 1688 C CA . ARG A 1 224 ? -0.173 -2.753 -23.279 1.00 67.81 224 ARG A CA 1
ATOM 1689 C C . ARG A 1 224 ? -0.833 -3.952 -23.916 1.00 67.81 224 ARG A C 1
ATOM 1691 O O . ARG A 1 224 ? -0.157 -4.722 -24.594 1.00 67.81 224 ARG A O 1
ATOM 1698 N N . ILE A 1 225 ? -2.140 -4.062 -23.741 1.00 61.81 225 ILE A N 1
ATOM 1699 C CA . ILE A 1 225 ? -2.925 -5.058 -24.450 1.00 61.81 225 ILE A CA 1
ATOM 1700 C C . ILE A 1 225 ? -2.957 -4.612 -25.917 1.00 61.81 225 ILE A C 1
ATOM 1702 O O . ILE A 1 225 ? -3.433 -3.504 -26.207 1.00 61.81 225 ILE A O 1
ATOM 1706 N N . PRO A 1 226 ? -2.434 -5.411 -26.867 1.00 57.56 226 PRO A N 1
ATOM 1707 C CA . PRO A 1 226 ? -2.635 -5.123 -28.278 1.00 57.56 226 PRO A CA 1
ATOM 1708 C C . PRO A 1 226 ? -4.141 -5.000 -28.520 1.00 57.56 226 PRO A C 1
ATOM 1710 O O . PRO A 1 226 ? -4.897 -5.852 -28.058 1.00 57.56 226 PRO A O 1
ATOM 1713 N N . ARG A 1 227 ? -4.615 -3.997 -29.276 1.00 55.94 227 ARG A N 1
ATOM 1714 C CA . ARG A 1 227 ? -6.058 -3.887 -29.609 1.00 55.94 227 ARG A CA 1
ATOM 1715 C C . ARG A 1 227 ? -6.616 -5.130 -30.322 1.00 55.94 227 ARG A C 1
ATOM 1717 O O . ARG A 1 227 ? -7.817 -5.257 -30.516 1.00 55.94 227 ARG A O 1
ATOM 1724 N N . THR A 1 228 ? -5.739 -6.036 -30.735 1.00 52.94 228 THR A N 1
ATOM 1725 C CA . THR A 1 228 ? -6.041 -7.319 -31.354 1.00 52.94 228 THR A CA 1
ATOM 1726 C C . THR A 1 228 ? -6.247 -8.467 -30.362 1.00 52.94 228 THR A C 1
ATOM 1728 O O . THR A 1 228 ? -6.779 -9.488 -30.784 1.00 52.94 228 THR A O 1
ATOM 1731 N N . ALA A 1 229 ? -5.881 -8.319 -29.083 1.00 50.88 229 ALA A N 1
ATOM 1732 C CA . ALA A 1 229 ? -6.070 -9.340 -28.046 1.00 50.88 229 ALA A CA 1
ATOM 1733 C C . ALA A 1 229 ? -7.517 -9.406 -27.517 1.00 50.88 229 ALA A C 1
ATOM 1735 O O . ALA A 1 229 ? -7.899 -10.379 -26.879 1.00 50.88 229 ALA A O 1
ATOM 1736 N N . THR A 1 230 ? -8.345 -8.408 -27.837 1.00 48.06 230 THR A N 1
ATOM 1737 C CA . THR A 1 230 ? -9.794 -8.391 -27.578 1.00 48.06 230 THR A CA 1
ATOM 1738 C C . THR A 1 230 ? -10.617 -8.652 -28.844 1.00 48.06 230 THR A C 1
ATOM 1740 O O . THR A 1 230 ? -11.746 -8.175 -28.972 1.00 48.06 230 THR A O 1
ATOM 1743 N N . GLN A 1 231 ? -10.073 -9.381 -29.827 1.00 53.97 231 GLN A N 1
ATOM 1744 C CA . GLN A 1 231 ? -10.866 -9.751 -30.999 1.00 53.97 231 GLN A CA 1
ATOM 1745 C C . GLN A 1 231 ? -12.035 -10.650 -30.587 1.00 53.97 231 GLN A C 1
ATOM 1747 O O . GLN A 1 231 ? -11.850 -11.674 -29.934 1.00 53.97 231 GLN A O 1
ATOM 1752 N N . ARG A 1 232 ? -13.249 -10.264 -30.996 1.00 53.53 232 ARG A N 1
ATOM 1753 C CA . ARG A 1 232 ? -14.421 -11.138 -30.903 1.00 53.53 232 ARG A CA 1
ATOM 1754 C C . ARG A 1 232 ? -14.182 -12.390 -31.760 1.00 53.53 232 ARG A C 1
ATOM 1756 O O . ARG A 1 232 ? -13.586 -12.254 -32.834 1.00 53.53 232 ARG A O 1
ATOM 1763 N N . PRO A 1 233 ? -14.664 -13.573 -31.338 1.00 54.34 233 PRO A N 1
ATOM 1764 C CA . PRO A 1 233 ? -14.680 -14.752 -32.195 1.00 54.34 233 PRO A CA 1
ATOM 1765 C C . PRO A 1 233 ? -15.330 -14.401 -33.536 1.00 54.34 233 PRO A C 1
ATOM 1767 O O . PRO A 1 233 ? -16.381 -13.761 -33.568 1.00 54.34 233 PRO A O 1
ATOM 1770 N N . THR A 1 234 ? -14.694 -14.787 -34.638 1.00 55.09 234 THR A N 1
ATOM 1771 C CA . THR A 1 234 ? -15.286 -14.676 -35.976 1.00 55.09 234 THR A CA 1
ATOM 1772 C C . THR A 1 234 ? -15.457 -16.074 -36.536 1.00 55.09 234 THR A C 1
ATOM 1774 O O . THR A 1 234 ? -14.591 -16.927 -36.353 1.00 55.09 234 THR A O 1
ATOM 1777 N N . VAL A 1 235 ? -16.591 -16.305 -37.187 1.00 59.75 235 VAL A N 1
ATOM 1778 C CA . VAL A 1 235 ? -16.841 -17.521 -37.955 1.00 59.75 235 VAL A CA 1
ATOM 1779 C C . VAL A 1 235 ? -16.537 -17.174 -39.402 1.00 59.75 235 VAL A C 1
ATOM 1781 O O . VAL A 1 235 ? -17.157 -16.271 -39.961 1.00 59.75 235 VAL A O 1
ATOM 1784 N N . VAL A 1 236 ? -15.555 -17.853 -39.986 1.00 65.44 236 VAL A N 1
ATOM 1785 C CA . VAL A 1 236 ? -15.254 -17.746 -41.414 1.00 65.44 236 VAL A CA 1
ATOM 1786 C C . VAL A 1 236 ? -15.721 -19.047 -42.064 1.00 65.44 236 VAL A C 1
ATOM 1788 O O . VAL A 1 236 ? -15.355 -20.112 -41.564 1.00 65.44 236 VAL A O 1
ATOM 1791 N N . PRO A 1 237 ? -16.539 -18.995 -43.130 1.00 61.62 237 PRO A N 1
ATOM 1792 C CA . PRO A 1 237 ? -16.923 -20.198 -43.856 1.00 61.62 237 PRO A CA 1
ATOM 1793 C C . PRO A 1 237 ? -15.671 -20.872 -44.427 1.00 61.62 237 PRO A C 1
ATOM 1795 O O . PRO A 1 237 ? -14.860 -20.227 -45.095 1.00 61.62 237 PRO A O 1
ATOM 1798 N N . LEU A 1 238 ? -15.506 -22.161 -44.133 1.00 67.44 238 LEU A N 1
ATOM 1799 C CA . LEU A 1 238 ? -14.430 -22.980 -44.680 1.00 67.44 238 LEU A CA 1
ATOM 1800 C C . LEU A 1 238 ? -14.906 -23.604 -45.997 1.00 67.44 238 LEU A C 1
ATOM 1802 O O . LEU A 1 238 ? -15.981 -24.200 -46.045 1.00 67.44 238 LEU A O 1
ATOM 1806 N N . ASP A 1 239 ? -14.101 -23.488 -47.050 1.00 78.31 239 ASP A N 1
ATOM 1807 C CA . ASP A 1 239 ? -14.296 -24.271 -48.269 1.00 78.31 239 ASP A CA 1
ATOM 1808 C C . ASP A 1 239 ? -13.911 -25.730 -47.989 1.00 78.31 239 ASP A C 1
ATOM 1810 O O . ASP A 1 239 ? -12.790 -26.018 -47.562 1.00 78.31 239 ASP A O 1
ATOM 1814 N N . TRP A 1 240 ? -14.843 -26.652 -48.229 1.00 75.62 240 TRP A N 1
ATOM 1815 C CA . TRP A 1 240 ? -14.662 -28.085 -47.996 1.00 75.62 240 TRP A CA 1
ATOM 1816 C C . TRP A 1 240 ? -13.484 -28.676 -48.773 1.00 75.62 240 TRP A C 1
ATOM 1818 O O . TRP A 1 240 ? -12.864 -29.626 -48.303 1.00 75.62 240 TRP A O 1
ATOM 1828 N N . THR A 1 241 ? -13.129 -28.095 -49.921 1.00 84.88 241 THR A N 1
ATOM 1829 C CA . THR A 1 241 ? -11.983 -28.546 -50.726 1.00 84.88 241 THR A CA 1
ATOM 1830 C C . THR A 1 241 ? -10.627 -28.228 -50.091 1.00 84.88 241 THR A C 1
ATOM 1832 O O . THR A 1 241 ? -9.617 -28.787 -50.508 1.00 84.88 241 THR A O 1
ATOM 1835 N N . ARG A 1 242 ? -10.597 -27.363 -49.066 1.00 73.81 242 ARG A N 1
ATOM 1836 C CA . ARG A 1 242 ? -9.389 -26.933 -48.338 1.00 73.81 242 ARG A CA 1
ATOM 1837 C C . ARG A 1 242 ? -9.359 -27.422 -46.892 1.00 73.81 242 ARG A C 1
ATOM 1839 O O . ARG A 1 242 ? -8.646 -26.876 -46.049 1.00 73.81 242 ARG A O 1
ATOM 1846 N N . MET A 1 243 ? -10.172 -28.427 -46.573 1.00 73.00 243 MET A N 1
ATOM 1847 C CA . MET A 1 243 ? -10.219 -28.987 -45.229 1.00 73.00 243 MET A CA 1
ATOM 1848 C C . MET A 1 243 ? -8.873 -29.644 -44.886 1.00 73.00 243 MET A C 1
ATOM 1850 O O . MET A 1 243 ? -8.480 -30.624 -45.509 1.00 73.00 243 MET A O 1
ATOM 1854 N N . GLY A 1 244 ? -8.167 -29.091 -43.895 1.00 74.62 244 GLY A N 1
ATOM 1855 C CA . GLY A 1 244 ? -6.829 -29.532 -43.480 1.00 74.62 244 GLY A CA 1
ATOM 1856 C C . GLY A 1 244 ? -5.746 -28.462 -43.637 1.00 74.62 244 GLY A C 1
ATOM 1857 O O . GLY A 1 244 ? -4.721 -28.541 -42.960 1.00 74.62 244 GLY A O 1
ATOM 1858 N N . ASP A 1 245 ? -5.994 -27.425 -44.443 1.00 77.12 245 ASP A N 1
ATOM 1859 C CA . ASP A 1 245 ? -5.093 -26.278 -44.522 1.00 77.12 245 ASP A CA 1
ATOM 1860 C C . ASP A 1 245 ? -5.104 -25.501 -43.194 1.00 77.12 245 ASP A C 1
ATOM 1862 O O . ASP A 1 245 ? -6.167 -25.297 -42.590 1.00 77.12 245 ASP A O 1
ATOM 1866 N N . PRO A 1 246 ? -3.942 -25.024 -42.713 1.00 57.88 246 PRO A N 1
ATOM 1867 C CA . PRO A 1 246 ? -3.909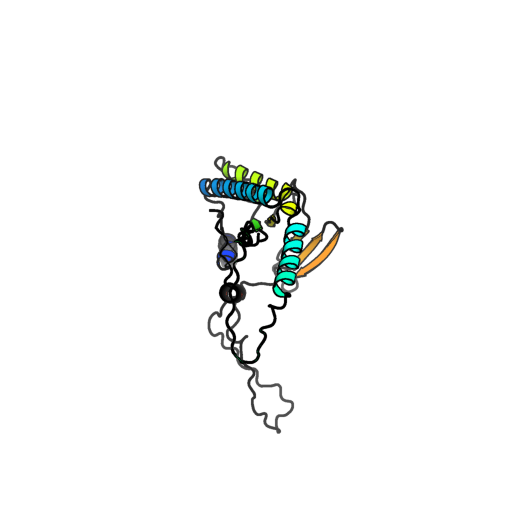 -24.170 -41.540 1.00 57.88 246 PRO A CA 1
ATOM 1868 C C . PRO A 1 246 ? -4.729 -22.899 -41.817 1.00 57.88 246 PRO A C 1
ATOM 1870 O O . PRO A 1 246 ? -4.586 -22.296 -42.886 1.00 57.88 246 PRO A O 1
ATOM 1873 N N . PRO A 1 247 ? -5.571 -22.450 -40.868 1.00 64.25 247 PRO A N 1
ATOM 1874 C CA . PRO A 1 247 ? -6.398 -21.270 -41.072 1.00 64.25 247 PRO A CA 1
ATOM 1875 C C . PRO A 1 247 ? -5.522 -20.065 -41.421 1.00 64.25 247 PRO A C 1
ATOM 1877 O O . PRO A 1 247 ? -4.447 -19.872 -40.841 1.00 64.25 247 PRO A O 1
ATOM 1880 N N . ALA A 1 248 ? -5.992 -19.244 -42.364 1.00 63.41 248 ALA A N 1
ATOM 1881 C CA . ALA A 1 248 ? -5.284 -18.045 -42.790 1.00 63.41 248 ALA A CA 1
ATOM 1882 C C . ALA A 1 248 ? -4.967 -17.173 -41.564 1.00 63.41 248 ALA A C 1
ATOM 1884 O O . ALA A 1 248 ? -5.864 -16.642 -40.901 1.00 63.41 248 ALA A O 1
ATOM 1885 N N . ARG A 1 249 ? -3.675 -17.048 -41.233 1.00 58.12 249 ARG A N 1
ATOM 1886 C CA . ARG A 1 249 ? -3.236 -16.247 -40.088 1.00 58.12 249 ARG A CA 1
ATOM 1887 C C . ARG A 1 249 ? -3.577 -14.792 -40.367 1.00 58.12 249 ARG A C 1
ATOM 1889 O O . ARG A 1 249 ? -3.042 -14.189 -41.295 1.00 58.12 249 ARG A O 1
ATOM 1896 N N . ARG A 1 250 ? -4.461 -14.217 -39.552 1.00 57.38 250 ARG A N 1
ATOM 1897 C CA . ARG A 1 250 ? -4.796 -12.796 -39.644 1.00 57.38 250 ARG A CA 1
ATOM 1898 C C . ARG A 1 250 ? -3.514 -11.972 -39.445 1.00 57.38 250 ARG A C 1
ATOM 1900 O O . ARG A 1 250 ? -2.882 -12.121 -38.397 1.00 57.38 250 ARG A O 1
ATOM 1907 N N . PRO A 1 251 ? -3.141 -11.073 -40.373 1.00 51.94 251 PRO A N 1
ATOM 1908 C CA . PRO A 1 251 ? -2.064 -10.131 -40.116 1.00 51.94 251 PRO A CA 1
ATOM 1909 C C . PRO A 1 251 ? -2.488 -9.220 -38.958 1.00 51.94 251 PRO A C 1
ATOM 1911 O O . PRO A 1 251 ? -3.480 -8.486 -39.032 1.00 51.94 251 PRO A O 1
ATOM 1914 N N . VAL A 1 252 ? -1.759 -9.310 -37.847 1.00 54.78 252 VAL A N 1
ATOM 1915 C CA . VAL A 1 252 ? -1.952 -8.457 -36.674 1.00 54.78 252 VAL A CA 1
ATOM 1916 C C . VAL A 1 252 ? -1.404 -7.084 -37.034 1.00 54.78 252 VAL A C 1
ATOM 1918 O O . VAL A 1 252 ? -0.212 -6.823 -36.936 1.00 54.78 252 VAL A O 1
ATOM 1921 N N . ARG A 1 253 ? -2.278 -6.200 -37.511 1.00 50.00 253 ARG A N 1
ATOM 1922 C CA . ARG A 1 253 ? -1.926 -4.795 -37.709 1.00 50.00 253 ARG A CA 1
ATOM 1923 C C . ARG A 1 253 ? -1.700 -4.189 -36.324 1.00 50.00 253 ARG A C 1
ATOM 1925 O O . ARG A 1 253 ? -2.620 -4.219 -35.504 1.00 50.00 253 ARG A O 1
ATOM 1932 N N . GLU A 1 254 ? -0.504 -3.661 -36.063 1.00 54.25 254 GLU A N 1
ATOM 1933 C CA . GLU A 1 254 ? -0.183 -2.904 -34.846 1.00 54.25 254 GLU A CA 1
ATOM 1934 C C . GLU A 1 254 ? -0.985 -1.592 -34.830 1.00 54.25 254 GLU A C 1
ATOM 1936 O O . GLU A 1 254 ? -0.491 -0.500 -35.100 1.00 54.25 254 GLU A O 1
ATOM 1941 N N . LEU A 1 255 ? -2.293 -1.689 -34.586 1.00 50.34 255 LEU A N 1
ATOM 1942 C CA . LEU A 1 255 ? -3.123 -0.533 -34.293 1.00 50.34 255 LEU A CA 1
ATOM 1943 C C . LEU A 1 255 ? -2.663 0.001 -32.939 1.00 50.34 255 LEU A C 1
ATOM 1945 O O . LEU A 1 255 ? -2.676 -0.746 -31.962 1.00 50.34 255 LEU A O 1
ATOM 1949 N N . GLY A 1 256 ? -2.271 1.278 -32.911 1.00 56.94 256 GLY A N 1
ATOM 1950 C CA . GLY A 1 256 ? -1.593 1.919 -31.786 1.00 56.94 256 GLY A CA 1
ATOM 1951 C C . GLY A 1 256 ? -2.093 1.524 -30.390 1.00 56.94 256 GLY A C 1
ATOM 1952 O O . GLY A 1 256 ? -3.280 1.311 -30.165 1.00 56.94 256 GLY A O 1
ATOM 1953 N N . ASN A 1 257 ? -1.137 1.450 -29.469 1.00 61.75 257 ASN A N 1
ATOM 1954 C CA . ASN A 1 257 ? -1.227 1.286 -28.018 1.00 61.75 257 ASN A CA 1
ATOM 1955 C C . ASN A 1 257 ? -2.649 1.264 -27.402 1.00 61.75 257 ASN A C 1
ATOM 1957 O O . ASN A 1 257 ? -3.240 2.313 -27.146 1.00 61.75 257 ASN A O 1
ATOM 1961 N N . GLY A 1 258 ? -3.166 0.062 -27.108 1.00 66.56 258 GLY A N 1
ATOM 1962 C CA . GLY A 1 258 ? -4.349 -0.147 -26.257 1.00 66.56 258 GLY A CA 1
ATOM 1963 C C . GLY A 1 258 ? -4.100 0.186 -24.771 1.00 66.56 258 GLY A C 1
ATOM 1964 O O . GLY A 1 258 ? -2.972 0.563 -24.409 1.00 66.56 258 GLY A O 1
ATOM 1965 N N . PRO A 1 259 ? -5.140 0.087 -23.909 1.00 74.62 259 PRO A N 1
ATOM 1966 C CA . PRO A 1 259 ? -5.004 0.311 -22.469 1.00 74.62 259 PRO A CA 1
ATOM 1967 C C . PRO A 1 259 ? -4.066 -0.727 -21.832 1.00 74.62 259 PRO A C 1
ATOM 1969 O O . PRO A 1 259 ? -3.852 -1.814 -22.375 1.00 74.62 259 PRO A O 1
ATOM 1972 N N . THR A 1 260 ? -3.476 -0.371 -20.694 1.00 79.62 260 THR A N 1
ATOM 1973 C CA . THR A 1 260 ? -2.708 -1.308 -19.864 1.00 79.62 260 THR A CA 1
ATOM 1974 C C . THR A 1 260 ? -3.646 -2.139 -18.991 1.00 79.62 260 THR A C 1
ATOM 1976 O O . THR A 1 260 ? -4.769 -1.710 -18.715 1.00 79.62 260 THR A O 1
ATOM 1979 N N . ASP A 1 261 ? -3.184 -3.296 -18.510 1.00 80.31 261 ASP A N 1
ATOM 1980 C CA . ASP A 1 261 ? -3.948 -4.100 -17.542 1.00 80.31 261 ASP A CA 1
ATOM 1981 C C . ASP A 1 261 ? -4.281 -3.285 -16.283 1.00 80.31 261 ASP A C 1
ATOM 1983 O O . ASP A 1 261 ? -5.393 -3.364 -15.768 1.00 80.31 261 ASP A O 1
ATOM 1987 N N . LEU A 1 262 ? -3.350 -2.433 -15.834 1.00 82.94 262 LEU A N 1
ATOM 1988 C CA . LEU A 1 262 ? -3.570 -1.516 -14.713 1.00 82.94 262 LEU A CA 1
ATOM 1989 C C . LEU A 1 262 ? -4.712 -0.523 -14.975 1.00 82.94 262 LEU A C 1
ATOM 1991 O O . LEU A 1 262 ? -5.551 -0.321 -14.103 1.00 82.94 262 LEU A O 1
ATOM 1995 N N . ALA A 1 263 ? -4.784 0.062 -16.174 1.00 82.94 263 ALA A N 1
ATOM 1996 C CA . ALA A 1 263 ? -5.860 0.988 -16.527 1.00 82.94 263 ALA A CA 1
ATOM 1997 C C . ALA A 1 263 ? -7.225 0.280 -16.580 1.00 82.94 263 ALA A C 1
ATOM 1999 O O . ALA A 1 263 ? -8.238 0.832 -16.145 1.00 82.94 263 ALA A O 1
ATOM 2000 N N . LEU A 1 264 ? -7.258 -0.964 -17.076 1.00 84.56 264 LEU A N 1
ATOM 2001 C CA . LEU A 1 264 ? -8.471 -1.782 -17.042 1.00 84.56 264 LEU A CA 1
ATOM 2002 C C . LEU A 1 264 ? -8.883 -2.130 -15.609 1.00 84.56 264 LEU A C 1
ATOM 2004 O O . LEU A 1 264 ? -10.066 -2.031 -15.280 1.00 84.56 264 LEU A O 1
ATOM 2008 N N . LEU A 1 265 ? -7.921 -2.496 -14.759 1.00 85.06 265 LEU A N 1
ATOM 2009 C CA . LEU A 1 265 ? -8.152 -2.783 -13.347 1.00 85.06 265 LEU A CA 1
ATOM 2010 C C . LEU A 1 265 ? -8.709 -1.555 -12.621 1.00 85.06 265 LEU A C 1
ATOM 2012 O O . LEU A 1 265 ? -9.738 -1.667 -11.961 1.00 85.06 265 LEU A O 1
ATOM 2016 N N . ALA A 1 266 ? -8.088 -0.387 -12.788 1.00 87.00 266 ALA A N 1
ATOM 2017 C CA . ALA A 1 266 ? -8.552 0.867 -12.201 1.00 87.00 266 ALA A CA 1
ATOM 2018 C C . ALA A 1 266 ? -10.009 1.168 -12.589 1.00 87.00 266 ALA A C 1
ATOM 2020 O O . ALA A 1 266 ? -10.856 1.369 -11.719 1.00 87.00 266 ALA A O 1
ATOM 2021 N N . SER A 1 267 ? -10.337 1.083 -13.884 1.00 85.25 267 SER A N 1
ATOM 2022 C CA . SER A 1 267 ? -11.704 1.294 -14.378 1.00 85.25 267 SER A CA 1
ATOM 2023 C C . SER A 1 267 ? -12.707 0.267 -13.831 1.00 85.25 267 SER A C 1
ATOM 2025 O O . SER A 1 267 ? -13.856 0.602 -13.526 1.00 85.25 267 SER A O 1
ATOM 2027 N N . ALA A 1 268 ? -12.304 -0.999 -13.698 1.00 86.94 268 ALA A N 1
ATOM 2028 C CA 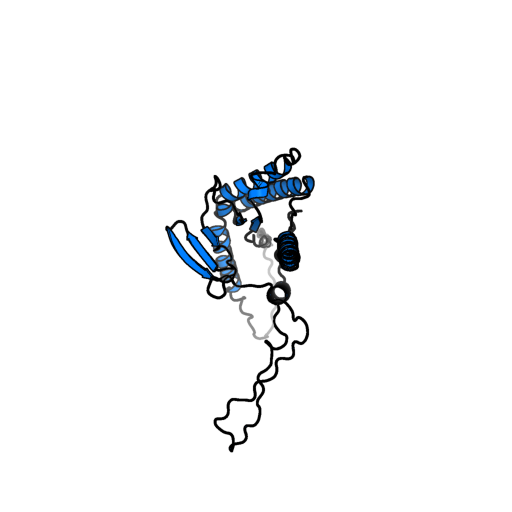. ALA A 1 268 ? -13.148 -2.038 -13.117 1.00 86.94 268 ALA A CA 1
ATOM 2029 C C . ALA A 1 268 ? -13.416 -1.787 -11.625 1.00 86.94 268 ALA A C 1
ATOM 2031 O O . ALA A 1 268 ? -14.569 -1.864 -11.202 1.00 86.94 268 ALA A O 1
ATOM 2032 N N . LEU A 1 269 ? -12.384 -1.430 -10.855 1.00 87.50 269 LEU A N 1
ATOM 2033 C CA . LEU A 1 269 ? -12.500 -1.117 -9.430 1.00 87.50 269 LEU A CA 1
ATOM 2034 C C . LEU A 1 269 ? -13.375 0.111 -9.188 1.00 87.50 269 LEU A C 1
ATOM 2036 O O . LEU A 1 269 ? -14.216 0.091 -8.298 1.00 87.50 269 LEU A O 1
ATOM 2040 N N . GLU A 1 270 ? -13.237 1.151 -10.004 1.00 86.94 270 GLU A N 1
ATOM 2041 C CA . GLU A 1 270 ? -14.047 2.362 -9.883 1.00 86.94 270 GLU A CA 1
ATOM 2042 C C . GLU A 1 270 ? -15.536 2.088 -10.173 1.00 86.94 270 GLU A C 1
ATOM 2044 O O . GLU A 1 270 ? -16.427 2.549 -9.457 1.00 86.94 270 GLU A O 1
ATOM 2049 N N . ARG A 1 271 ? -15.835 1.274 -11.197 1.00 85.94 271 ARG A N 1
ATOM 2050 C CA . ARG A 1 271 ? -17.210 0.810 -11.453 1.00 85.94 271 ARG A CA 1
ATOM 2051 C C . ARG A 1 271 ? -17.749 -0.043 -10.307 1.00 85.94 271 ARG A C 1
ATOM 2053 O O . ARG A 1 271 ? -18.902 0.146 -9.924 1.00 85.94 271 ARG A O 1
ATOM 2060 N N . ALA A 1 272 ? -16.934 -0.941 -9.757 1.00 85.00 272 ALA A N 1
ATOM 2061 C CA . ALA A 1 272 ? -17.323 -1.765 -8.619 1.00 85.00 272 ALA A CA 1
ATOM 2062 C C . ALA A 1 272 ? -17.627 -0.901 -7.383 1.00 85.00 272 ALA A C 1
ATOM 2064 O O . ALA A 1 272 ? -18.698 -1.047 -6.799 1.00 85.00 272 ALA A O 1
ATOM 2065 N N . ALA A 1 273 ? -16.756 0.056 -7.049 1.00 84.75 273 ALA A N 1
ATOM 2066 C CA . ALA A 1 273 ? -16.939 0.982 -5.931 1.00 84.75 273 ALA A CA 1
ATOM 2067 C C . ALA A 1 273 ? -18.254 1.768 -6.047 1.00 84.75 273 ALA A C 1
ATOM 2069 O O . ALA A 1 273 ? -19.035 1.803 -5.097 1.00 84.75 273 ALA A O 1
ATOM 2070 N N . ARG A 1 274 ? -18.556 2.306 -7.239 1.00 84.94 274 ARG A N 1
ATOM 2071 C CA . ARG A 1 274 ? -19.846 2.962 -7.511 1.00 84.94 274 ARG A CA 1
ATOM 2072 C C . ARG A 1 274 ? -21.036 2.022 -7.336 1.00 84.94 274 ARG A C 1
ATOM 2074 O O . ARG A 1 274 ? -22.044 2.429 -6.772 1.00 84.94 274 ARG A O 1
ATOM 2081 N N . SER A 1 275 ? -20.927 0.775 -7.800 1.00 81.88 275 SER A N 1
ATOM 2082 C CA . SER A 1 275 ? -22.037 -0.188 -7.738 1.00 81.88 275 SER A CA 1
ATOM 2083 C C . SER A 1 275 ? -22.442 -0.573 -6.313 1.00 81.88 275 SER A C 1
ATOM 2085 O O . SER A 1 275 ? -23.598 -0.915 -6.087 1.00 81.88 275 SER A O 1
ATOM 2087 N N . VAL A 1 276 ? -21.512 -0.484 -5.358 1.00 82.44 276 VAL A N 1
ATOM 2088 C CA . VAL A 1 276 ? -21.756 -0.795 -3.940 1.00 82.44 276 VAL A CA 1
ATOM 2089 C C . VAL A 1 276 ? -21.833 0.454 -3.059 1.00 82.44 276 VAL A C 1
ATOM 2091 O O . VAL A 1 276 ? -21.854 0.322 -1.840 1.00 82.44 276 VAL A O 1
ATOM 2094 N N . ALA A 1 277 ? -21.846 1.651 -3.661 1.00 80.19 277 ALA A N 1
ATOM 2095 C CA . ALA A 1 277 ? -21.774 2.931 -2.954 1.00 80.19 277 ALA A CA 1
ATOM 2096 C C . ALA A 1 277 ? -20.663 2.951 -1.882 1.00 80.19 277 ALA A C 1
ATOM 2098 O O . ALA A 1 277 ? -20.883 3.364 -0.742 1.00 80.19 277 ALA A O 1
ATOM 2099 N N . ALA A 1 278 ? -19.474 2.450 -2.241 1.00 77.00 278 ALA A N 1
ATOM 2100 C CA . ALA A 1 278 ? -18.338 2.394 -1.328 1.00 77.00 278 ALA A CA 1
ATOM 2101 C C . ALA A 1 278 ? -17.996 3.803 -0.826 1.00 77.00 278 ALA A C 1
ATOM 2103 O O . ALA A 1 278 ? -17.848 4.732 -1.620 1.00 77.00 278 ALA A O 1
ATOM 2104 N N . GLN A 1 279 ? -17.858 3.952 0.491 1.00 77.25 279 GLN A N 1
ATOM 2105 C CA . GLN A 1 279 ? -17.418 5.209 1.085 1.00 77.25 279 GLN A CA 1
ATOM 2106 C C . GLN A 1 279 ? -15.935 5.438 0.789 1.00 77.25 279 GLN A C 1
ATOM 2108 O O . GLN A 1 279 ? -15.113 4.533 0.959 1.00 77.25 279 GLN A O 1
ATOM 2113 N N . GLU A 1 280 ? -15.596 6.656 0.371 1.00 74.50 280 GLU A N 1
ATOM 2114 C CA . GLU A 1 280 ? -14.205 7.063 0.204 1.00 7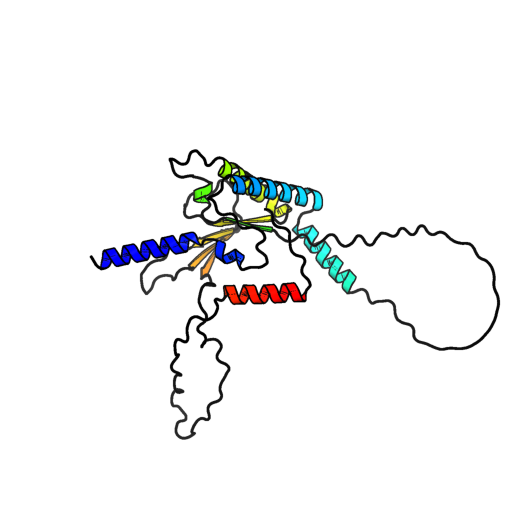4.50 280 GLU A CA 1
ATOM 2115 C C . GLU A 1 280 ? -13.501 7.107 1.561 1.00 74.50 280 GLU A C 1
ATOM 2117 O O . GLU A 1 280 ? -14.010 7.645 2.547 1.00 74.50 280 GLU A O 1
ATOM 2122 N N . VAL A 1 281 ? -12.307 6.520 1.607 1.00 77.62 281 VAL A N 1
ATOM 2123 C CA . VAL A 1 281 ? -11.463 6.553 2.797 1.00 77.62 281 VAL A CA 1
ATOM 2124 C C . VAL A 1 281 ? -10.676 7.865 2.771 1.00 77.62 281 VAL A C 1
ATOM 2126 O O . VAL A 1 281 ? -10.028 8.149 1.763 1.00 77.62 281 VAL A O 1
ATOM 2129 N N . PRO A 1 282 ? -10.697 8.664 3.852 1.00 79.44 282 PRO A N 1
ATOM 2130 C CA . PRO A 1 282 ? -9.966 9.922 3.888 1.00 79.44 282 PRO A CA 1
ATOM 2131 C C . PRO A 1 282 ? -8.456 9.706 3.713 1.00 79.44 282 PRO A C 1
ATOM 2133 O O . PRO A 1 282 ? -7.886 8.718 4.189 1.00 79.44 282 PRO A O 1
ATOM 2136 N N . SER A 1 283 ? -7.817 10.657 3.031 1.00 84.12 283 SER A N 1
ATOM 2137 C CA . SER A 1 283 ? -6.360 10.732 2.898 1.00 84.12 283 SER A CA 1
ATOM 2138 C C . SER A 1 283 ? -5.690 10.944 4.259 1.00 84.12 283 SER A C 1
ATOM 2140 O O . SER A 1 283 ? -6.256 11.565 5.158 1.00 84.12 283 SER A O 1
ATOM 2142 N N . LEU A 1 284 ? -4.468 10.424 4.406 1.00 83.06 284 LEU A N 1
ATOM 2143 C CA . LEU A 1 284 ? -3.592 10.724 5.543 1.00 83.06 284 LEU A CA 1
ATOM 2144 C C . LEU A 1 284 ? -2.912 12.097 5.409 1.00 83.06 284 LEU A C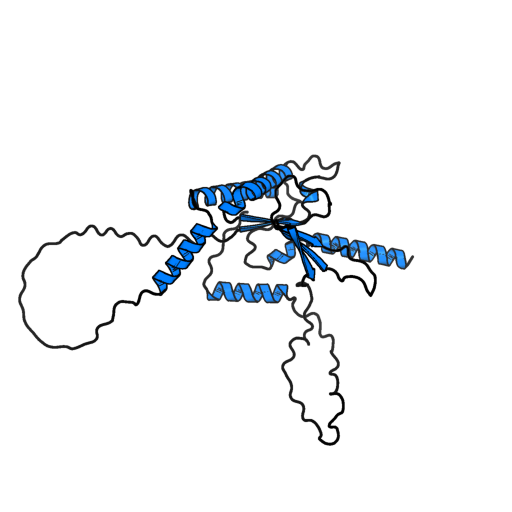 1
ATOM 2146 O O . LEU A 1 284 ? -2.352 12.588 6.384 1.00 83.06 284 LEU A O 1
ATOM 2150 N N . LEU A 1 285 ? -2.925 12.699 4.221 1.00 82.44 285 LEU A N 1
ATOM 2151 C CA . LEU A 1 285 ? -2.418 14.046 3.935 1.00 82.44 285 LEU A CA 1
ATOM 2152 C C . LEU A 1 285 ? -3.528 14.959 3.423 1.00 82.44 285 LEU A C 1
ATOM 2154 O O . LEU A 1 285 ? -4.370 14.445 2.649 1.00 82.44 285 LEU A O 1
#

Radius of gyration: 29.54 Å; chains: 1; bounding box: 99×48×81 Å

Sequence (285 aa):
RARQLQERRHRHGRQAHRRDGLRVCTDLPHVTTHLAANDPVRMREFAQSLAAELKRRAELLGRQHFAEWHTQREVSGRLVAQRPGPPRTADQGAGDLDTPPSSTLRLRPAAARKEADPAPPLPRLVVLVDDLDALLSPPLGSPGRPAAGSVVRALEAVVRDGERLGVHLVAARASASEPAWGVALRVVLDAPSAGPDDPAPGRGRLSGADGRELAFQAGRVTGRIPRTATQRPTVVPLDWTRMGDPPARRPVRELGNGPTDLALLASALERAARSVAAQEVPSLL